Protein 8JTO (pdb70)

InterPro domains:
  IPR001702 Porin, Gram-negative type [PR00182] (99-109)
  IPR001702 Porin, Gram-negative type [PR00182] (161-172)
  IPR001702 Porin, Gram-negative type [PR00182] (188-200)
  IPR001702 Porin, Gram-negative type [PR00182] (317-334)
  IPR002299 Porin, Neisseria sp. type [PR00184] (57-82)
  IPR002299 Porin, Neisseria sp. type [PR00184] (189-206)
  IPR002299 Porin, Neisseria sp. type [PR00184] (314-338)
  IPR023614 Porin domain superfamily [G3DSA:2.40.160.10] (10-374)
  IPR033900 Porin domain, Gram-negative type [PF13609] (8-342)
  IPR033900 Porin domain, Gram-negative type [cd00342] (22-3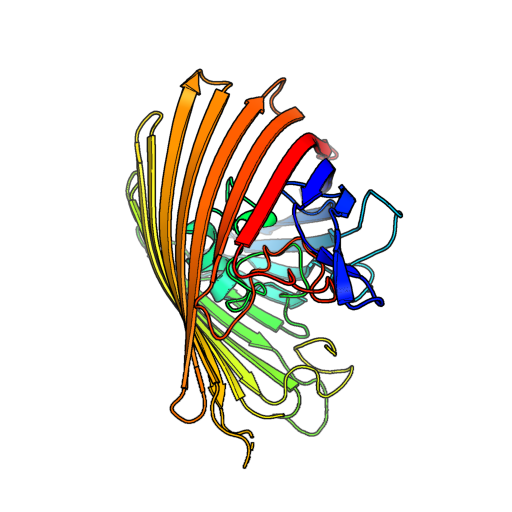74)
  IPR050298 Gram-negative bacterial outer membrane porin [PTHR34501] (1-374)

Organism: Burkholderia pseudomallei (NCBI:txid28450)

Solvent-accessible surface area: 16128 Å² total; per-residue (Å²): 105,52,64,9,65,13,1,16,61,0,36,5,101,4,73,0,33,28,10,30,30,151,89,50,55,31,107,52,48,169,39,95,16,20,0,1,39,4,1,36,71,1,70,101,10,36,88,93,76,42,78,40,62,96,29,41,59,20,53,10,0,0,38,52,60,46,71,58,165,87,39,10,65,39,41,93,63,4,11,37,25,33,90,10,89,24,41,101,185,9,25,68,6,96,22,31,3,16,7,2,0,34,57,13,0,1,61,3,2,0,4,32,58,26,0,2,0,8,8,0,2,10,90,11,34,0,59,1,6,20,15,14,53,13,5,6,25,39,0,51,24,81,36,5,25,93,117,98,12,72,50,79,8,18,12,54,0,81,2,95,50,123,119,121,52,32,0,42,8,75,7,56,10,37,6,92,76,120,147,35,66,32,60,1,46,9,78,6,17,12,27,49,18,16,55,33,125,61,2,0,33,33,66,219,133,10,61,26,46,7,41,4,42,14,36,14,110,39,167,64,68,91,72,19,11,122,6,86,0,18,16,54,69,12,105,63,115,59,63,54,78,90,10,10,0,106,7,42,17,65,47,91,55,83,64,151,33,54,6,69,2,65,6,91,7,61,2,26,19,57,32,124,89,127,55,31,62,41,55,9,69,4,71,4,34,20,103,43,105,59,197,121,26,17,53,5,45,11,43,2,74,0,112,5,14,189,89,20,54,0,17,2,11,28,25,76,112,96,18,65,94,2,59,42,42,48,0,44,1,36,3,97,8,91,29,55,114,57,65,123,116,114,226

Secondary structure (DSSP, 8-state):
--EEEEEEEEEEEEEEEEEE-TTS-EEEEEEEE-SSSPPEEEEEEEEE-STT-EEEEEEEEEB-TTT--B-TTS-TT-SEEEEEEEETTEEEEEEEE--HIIIIIGGGSSTTTTS-GGGSPGGGTT---SSSS--EEEEEEEEPPPBTTEEEEEEEE---SSSTTTTEEEEEEEEEEETTEEEEEEEEEEESTTSSSSSSS-----EEEEEEEEEEEEETTEEEEEEEEEEEEE---PPPEEEEEEEEEEEEESSSSEEEEEEEEEEEEEETTEEEEEEEEEEEEEEESSSSEEEEEEEEEEEE-TTS------S-TTSPPPSSSEEEEEEEEEEEEEEE---

Foldseek 3Di:
DWKKKKWKDKKWWKWKAFFADPVGGTHIDIDIWHFAAFTKIKMKDWADPDQQKIKIWIQMFGATPRPGFGDLQGDGSNADTWIWMQGQFWIKIWFWAAWQCQVFALVQACCSPVRNFLRQDVLVQQVSHRLHNRIWGGKIKIWGHQPQQKIKIKIWWAAQDPPGQQAIKMKIKMWGDDQFKIKIKMKMKHANHCVDPRTTHNHPAGMKMKIWIKMKGDDDQKIKIKIKMKIWHDPGVAWIKMKIKIKIKMWGAPDPFKIKMKMWMKMWMDTPHDIKIKIKIKMKIWGDPDPFKIKMKMKMKMFMPQVDFDDRGDSDSVGGTGSGRIMMMIIIMMMGMDMDTPD

B-factor: mean 33.32, std 11.04, range [15.84, 124.63]

Structure (mmCIF, N/CA/C/O backbone):
data_8JTO
#
_entry.id   8JTO
#
_cell.length_a   151.045
_cell.length_b   151.045
_cell.length_c   49.099
_cell.angle_alpha   90.00
_cell.angle_beta   90.00
_cell.angle_gamma   120.00
#
_symmetry.space_group_name_H-M   'P 6'
#
loop_
_entity.id
_entity.type
_entity.pdbx_description
1 polymer 'Outer membrane porin (Fragment)'
2 non-polymer (HYDROXYETHYLOXY)TRI(ETHYLOXY)OCTANE
3 non-polymer 'SODIUM ION'
4 water water
#
loop_
_atom_site.group_PDB
_atom_site.id
_atom_site.type_symbol
_atom_site.label_atom_id
_atom_site.label_alt_id
_atom_site.label_comp_id
_atom_site.label_asym_id
_atom_site.label_entity_id
_atom_site.label_seq_id
_atom_site.pdbx_PDB_ins_code
_atom_site.Cartn_x
_atom_site.Cartn_y
_atom_site.Cartn_z
_atom_site.occupancy
_atom_site.B_iso_or_equiv
_atom_site.auth_seq_id
_atom_site.auth_comp_id
_atom_site.auth_asym_id
_atom_site.auth_atom_id
_atom_site.pdbx_PDB_model_num
ATOM 1 N N . SER A 1 2 ? 76.225 -57.583 -8.409 1.00 55.93 2 SER A N 1
ATOM 2 C CA . SER A 1 2 ? 75.559 -57.237 -9.655 1.00 64.62 2 SER A CA 1
ATOM 3 C C . SER A 1 2 ? 74.619 -56.042 -9.487 1.00 68.17 2 SER A C 1
ATOM 4 O O . SER A 1 2 ? 74.054 -55.558 -10.472 1.00 67.32 2 SER A O 1
ATOM 7 N N . SER A 1 3 ? 74.468 -55.565 -8.245 1.00 62.20 3 SER A N 1
ATOM 8 C CA . SER A 1 3 ? 73.561 -54.463 -7.931 1.00 62.06 3 SER A CA 1
ATOM 9 C C . SER A 1 3 ? 73.615 -54.082 -6.457 1.00 51.88 3 SER A C 1
ATOM 10 O O . SER A 1 3 ? 73.471 -54.951 -5.591 1.00 47.15 3 SER A O 1
ATOM 13 N N . VAL A 1 4 ? 73.807 -52.792 -6.166 1.00 53.29 4 VAL A N 1
ATOM 14 C CA . VAL A 1 4 ? 73.735 -52.250 -4.811 1.00 48.50 4 VAL A CA 1
ATOM 15 C C . VAL A 1 4 ? 72.793 -51.053 -4.815 1.00 47.86 4 VAL A C 1
ATOM 16 O O . VAL A 1 4 ? 73.008 -50.095 -5.565 1.00 47.74 4 VAL A O 1
ATOM 20 N N . THR A 1 5 ? 71.761 -51.102 -3.971 1.00 34.54 5 THR A N 1
ATOM 21 C CA . THR A 1 5 ? 70.709 -50.092 -3.949 1.00 36.96 5 THR A CA 1
ATOM 22 C C . THR A 1 5 ? 70.741 -49.314 -2.641 1.00 33.42 5 THR A C 1
ATOM 23 O O . THR A 1 5 ? 70.774 -49.907 -1.556 1.00 33.31 5 THR A O 1
ATOM 27 N N . LEU A 1 6 ? 70.730 -47.993 -2.750 1.00 31.42 6 LEU A N 1
ATOM 28 C CA . LEU A 1 6 ? 70.514 -47.113 -1.615 1.00 30.65 6 LEU A CA 1
ATOM 29 C C . LEU A 1 6 ? 69.047 -46.709 -1.610 1.00 28.95 6 LEU A C 1
ATOM 30 O O . LEU A 1 6 ? 68.474 -46.415 -2.661 1.00 33.43 6 LEU A O 1
ATOM 35 N N . TYR A 1 7 ? 68.436 -46.713 -0.429 1.00 25.17 7 TYR A N 1
ATOM 36 C CA . TYR A 1 7 ? 67.002 -46.484 -0.333 1.00 30.73 7 TYR A CA 1
ATOM 37 C C . TYR A 1 7 ? 66.681 -45.921 1.041 1.00 27.12 7 TYR A C 1
ATOM 38 O O . TYR A 1 7 ? 67.518 -45.909 1.944 1.00 26.89 7 TYR A O 1
ATOM 47 N N . GLY A 1 8 ? 65.445 -45.467 1.192 1.00 25.73 8 GLY A N 1
ATOM 48 C CA . GLY A 1 8 ? 65.013 -44.920 2.456 1.00 28.26 8 GLY A CA 1
ATOM 49 C C . GLY A 1 8 ? 63.556 -44.529 2.400 1.00 29.13 8 GLY A C 1
ATOM 50 O O . GLY A 1 8 ? 62.938 -44.477 1.331 1.00 26.20 8 GLY A O 1
ATOM 51 N N . VAL A 1 9 ? 63.011 -44.267 3.585 1.00 28.72 9 VAL A N 1
ATOM 52 C CA . VAL A 1 9 ? 61.640 -43.799 3.750 1.00 28.52 9 VAL A CA 1
ATOM 53 C C . VAL A 1 9 ? 61.663 -42.693 4.789 1.00 25.84 9 VAL A C 1
ATOM 54 O O . VAL A 1 9 ? 62.201 -42.880 5.883 1.00 29.50 9 VAL A O 1
ATOM 58 N N . LEU A 1 10 ? 61.102 -41.540 4.444 1.00 26.22 10 LEU A N 1
ATOM 59 C CA . LEU A 1 10 ? 60.929 -40.433 5.372 1.00 27.71 10 LEU A CA 1
ATOM 60 C C . LEU A 1 10 ? 59.442 -40.252 5.626 1.00 28.47 10 LEU A C 1
ATOM 61 O O . LEU A 1 10 ? 58.659 -40.101 4.683 1.00 26.39 10 LEU A O 1
ATOM 66 N N . ASP A 1 11 ? 59.058 -40.294 6.894 1.00 21.83 11 ASP A N 1
ATOM 67 C CA . ASP A 1 11 ? 57.661 -40.198 7.282 1.00 27.77 11 ASP A CA 1
ATOM 68 C C . ASP A 1 11 ? 57.609 -39.218 8.439 1.00 27.44 11 ASP A C 1
ATOM 69 O O . ASP A 1 11 ? 58.225 -39.455 9.483 1.00 22.36 11 ASP A O 1
ATOM 74 N N . ALA A 1 12 ? 56.904 -38.114 8.247 1.00 24.88 12 ALA A N 1
ATOM 75 C CA . ALA A 1 12 ? 56.756 -37.121 9.295 1.00 25.58 12 ALA A CA 1
ATOM 76 C C . ALA A 1 12 ? 55.312 -36.660 9.308 1.00 27.77 12 ALA A C 1
ATOM 77 O O . ALA A 1 12 ? 54.708 -36.440 8.255 1.00 27.17 12 ALA A O 1
ATOM 79 N N . GLY A 1 13 ? 54.762 -36.523 10.504 1.00 26.78 13 GLY A N 1
ATOM 80 C CA . GLY A 1 13 ? 53.403 -36.050 10.628 1.00 32.95 13 GLY A CA 1
ATOM 81 C C . GLY A 1 13 ? 53.199 -35.383 11.966 1.00 27.47 13 GLY A C 1
ATOM 82 O O . GLY A 1 13 ? 54.016 -35.494 12.882 1.00 26.52 13 GLY A O 1
ATOM 83 N N . ILE A 1 14 ? 52.086 -34.676 12.052 1.00 27.84 14 ILE A N 1
ATOM 84 C CA . ILE A 1 14 ? 51.624 -34.055 13.284 1.00 31.64 14 ILE A CA 1
ATOM 85 C C . ILE A 1 14 ? 50.571 -34.959 13.897 1.00 28.68 14 ILE A C 1
ATOM 86 O O . ILE A 1 14 ? 49.595 -35.330 13.230 1.00 30.37 14 ILE A O 1
ATOM 91 N N . THR A 1 15 ? 50.770 -35.322 15.160 1.00 26.66 15 THR A N 1
ATOM 92 C CA . THR A 1 15 ? 49.856 -36.196 15.874 1.00 24.60 15 THR A CA 1
ATOM 93 C C . THR A 1 15 ? 49.296 -35.490 17.096 1.00 30.50 15 THR A C 1
ATOM 94 O O . THR A 1 15 ? 50.033 -34.841 17.849 1.00 25.70 15 THR A O 1
ATOM 98 N N . TYR A 1 16 ? 47.986 -35.614 17.265 1.00 30.60 16 TYR A N 1
ATOM 99 C CA . TYR A 1 16 ? 47.272 -35.251 18.477 1.00 27.68 16 TYR A CA 1
ATOM 100 C C . TYR A 1 16 ? 46.872 -36.532 19.195 1.00 24.49 16 TYR A C 1
ATOM 101 O O . TYR A 1 16 ? 46.252 -37.416 18.592 1.00 28.92 16 TYR A O 1
ATOM 110 N N . GLN A 1 17 ? 47.248 -36.649 20.465 1.00 21.52 17 GLN A N 1
ATOM 111 C CA . GLN A 1 17 ? 46.744 -37.700 21.336 1.00 27.72 17 GLN A CA 1
ATOM 112 C C . GLN A 1 17 ? 45.925 -37.041 22.435 1.00 29.26 17 GLN A C 1
ATOM 113 O O . GLN A 1 17 ? 46.399 -36.109 23.088 1.00 29.68 17 GLN A O 1
ATOM 119 N N . SER A 1 18 ? 44.701 -37.536 22.640 1.00 30.12 18 SER A N 1
ATOM 120 C CA . SER A 1 18 ? 43.688 -36.768 23.360 1.00 30.15 18 SER A CA 1
ATOM 121 C C . SER A 1 18 ? 43.996 -36.664 24.847 1.00 32.35 18 SER A C 1
ATOM 122 O O . SER A 1 18 ? 43.730 -35.627 25.470 1.00 32.85 18 SER A O 1
ATOM 125 N N . ASN A 1 19 ? 44.530 -37.724 25.439 1.00 27.83 19 ASN A N 1
ATOM 126 C CA . ASN A 1 19 ? 44.739 -37.743 26.883 1.00 32.76 19 ASN A CA 1
ATOM 127 C C . ASN A 1 19 ? 46.006 -38.537 27.145 1.00 32.75 19 ASN A C 1
ATOM 128 O O . ASN A 1 19 ? 46.043 -39.749 26.909 1.00 31.75 19 ASN A O 1
ATOM 133 N N . VAL A 1 20 ? 47.036 -37.849 27.628 1.00 27.00 20 VAL A N 1
ATOM 134 C CA . VAL A 1 20 ? 48.262 -38.476 28.094 1.00 25.47 20 VAL A CA 1
ATOM 135 C C . VAL A 1 20 ? 48.559 -37.904 29.471 1.00 30.96 20 VAL A C 1
ATOM 136 O O . VAL A 1 20 ? 48.531 -36.682 29.654 1.00 29.94 20 VAL A O 1
ATOM 140 N N . ALA A 1 21 ? 48.812 -38.784 30.437 1.00 30.15 21 ALA A N 1
ATOM 141 C CA . ALA A 1 21 ? 49.060 -38.345 31.804 1.00 35.71 21 ALA A CA 1
ATOM 142 C C . ALA A 1 21 ? 50.250 -37.395 31.865 1.00 38.90 21 ALA A C 1
ATOM 143 O O . ALA A 1 21 ? 51.267 -37.596 31.194 1.00 35.83 21 ALA A O 1
ATOM 145 N N . THR A 1 22 ? 50.109 -36.347 32.658 1.00 38.17 22 THR A N 1
ATOM 146 C CA . THR A 1 22 ? 51.209 -35.481 33.042 1.00 39.68 22 THR A CA 1
ATOM 147 C C . THR A 1 22 ? 51.701 -35.863 34.424 1.00 39.20 22 THR A C 1
ATOM 148 O O . THR A 1 22 ? 51.035 -36.608 35.147 1.00 37.74 22 THR A O 1
ATOM 152 N N . PRO A 1 23 ? 52.885 -35.382 34.826 1.00 39.94 23 PRO A N 1
ATOM 153 C CA . PRO A 1 23 ? 53.359 -35.669 36.193 1.00 40.43 23 PRO A CA 1
ATOM 154 C C . PRO A 1 23 ? 52.396 -35.221 37.289 1.00 39.95 23 PRO A C 1
ATOM 155 O O . PRO A 1 23 ? 52.341 -35.856 38.349 1.00 51.26 23 PRO A O 1
ATOM 159 N N . SER A 1 24 ? 51.626 -34.154 37.069 1.00 38.01 24 SER A N 1
ATOM 160 C CA . SER A 1 24 ? 50.623 -33.751 38.048 1.00 37.84 24 SER A CA 1
ATOM 161 C C . SER A 1 24 ? 49.459 -34.725 38.143 1.00 43.80 24 SER A C 1
ATOM 162 O O . SER A 1 24 ? 48.569 -34.501 38.967 1.00 47.41 24 SER A O 1
ATOM 165 N N . GLY A 1 25 ? 49.426 -35.778 37.319 1.00 43.44 25 GLY A N 1
ATOM 166 C CA . GLY A 1 25 ? 48.381 -36.776 37.372 1.00 39.58 25 GLY A CA 1
ATOM 167 C C . GLY A 1 25 ? 47.157 -36.471 36.535 1.00 40.81 25 GLY A C 1
ATOM 168 O O . GLY A 1 25 ? 46.345 -37.37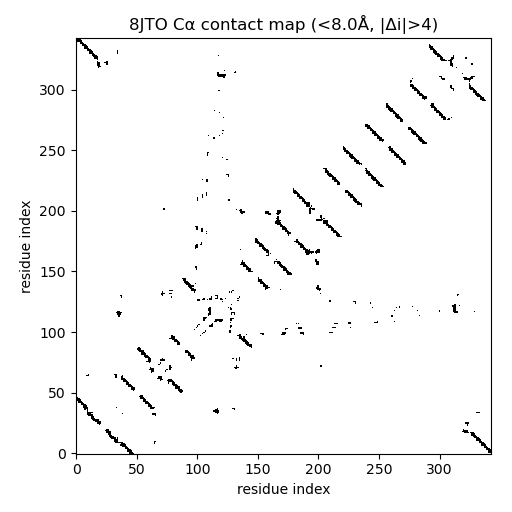0 36.299 1.00 48.56 25 GLY A O 1
ATOM 169 N N . SER A 1 26 ? 46.989 -35.233 36.090 1.00 38.13 26 SER A N 1
ATOM 170 C CA . SER A 1 26 ? 45.876 -34.923 35.214 1.00 38.93 26 SER A CA 1
ATOM 171 C C . SER A 1 26 ? 46.241 -35.246 33.767 1.00 40.71 26 SER A C 1
ATOM 172 O O . SER A 1 26 ? 47.416 -35.309 33.390 1.00 41.08 26 SER A O 1
ATOM 175 N N . GLY A 1 27 ? 45.211 -35.484 32.959 1.00 33.10 27 GLY A N 1
ATOM 176 C CA . GLY A 1 27 ? 45.391 -35.868 31.573 1.00 31.99 27 GLY A CA 1
ATOM 177 C C . GLY A 1 27 ? 45.312 -34.650 30.675 1.00 38.32 27 GLY A C 1
ATOM 178 O O . GLY A 1 27 ? 44.403 -33.828 30.801 1.00 41.11 27 GLY A O 1
ATOM 179 N N . LYS A 1 28 ? 46.292 -34.530 29.786 1.00 28.73 28 LYS A N 1
ATOM 180 C CA . LYS A 1 28 ? 46.304 -33.465 28.797 1.00 32.21 28 LYS A CA 1
ATOM 181 C C . LYS A 1 28 ? 46.610 -34.054 27.430 1.00 32.51 28 LYS A C 1
ATOM 182 O O . LYS A 1 28 ? 47.052 -35.198 27.307 1.00 30.29 28 LYS A O 1
ATOM 188 N N . SER A 1 29 ? 46.352 -33.267 26.394 1.00 29.57 29 SER A N 1
ATOM 189 C CA . SER A 1 29 ? 46.636 -33.745 25.055 1.00 37.77 29 SER A CA 1
ATOM 190 C C . SER A 1 29 ? 48.142 -33.716 24.799 1.00 34.08 29 SER A C 1
ATOM 191 O O . SER A 1 29 ? 48.876 -32.886 25.341 1.00 34.53 29 SER A O 1
ATOM 194 N N . LEU A 1 30 ? 48.607 -34.665 24.003 1.00 25.86 30 LEU A N 1
ATOM 195 C CA . LEU A 1 30 ? 49.989 -34.706 23.549 1.00 27.78 30 LEU A CA 1
ATOM 196 C C . LEU A 1 30 ? 50.006 -34.340 22.074 1.00 27.61 30 LEU A C 1
ATOM 197 O O . LEU A 1 30 ? 49.401 -35.041 21.257 1.00 27.55 30 LEU A O 1
ATOM 202 N N . TRP A 1 31 ? 50.698 -33.258 21.735 1.00 28.28 31 TRP A N 1
ATOM 203 C CA . TRP A 1 31 ? 50.983 -32.909 20.348 1.00 27.03 31 TRP A CA 1
ATOM 204 C C . TRP A 1 31 ? 52.433 -33.257 20.034 1.00 31.24 31 TRP A C 1
ATOM 205 O O . TRP A 1 31 ? 53.330 -33.028 20.853 1.00 31.84 31 TRP A O 1
ATOM 216 N N . SER A 1 32 ? 52.665 -33.836 18.859 1.00 23.18 32 SER A N 1
ATOM 217 C CA . SER A 1 32 ? 54.004 -34.296 18.538 1.00 29.08 32 SER A CA 1
ATOM 218 C C . SER A 1 32 ? 54.219 -34.258 17.035 1.00 31.95 32 SER A C 1
ATOM 219 O O . SER A 1 32 ? 53.273 -34.302 16.242 1.00 29.13 32 SER A O 1
ATOM 222 N N . VAL A 1 33 ? 55.490 -34.150 16.661 1.00 28.43 33 VAL A N 1
ATOM 223 C CA . VAL A 1 33 ? 55.942 -34.356 15.292 1.00 30.19 33 VAL A CA 1
ATOM 224 C C . VAL A 1 33 ? 56.786 -35.621 15.297 1.00 36.21 33 VAL A C 1
ATOM 225 O O . VAL A 1 33 ? 57.676 -35.774 16.144 1.00 35.52 33 VAL A O 1
ATOM 229 N N . GLY A 1 34 ? 56.498 -36.529 14.373 1.00 32.40 34 GLY A N 1
ATOM 230 C CA . GLY A 1 34 ? 57.164 -37.818 14.370 1.00 25.77 34 GLY A CA 1
ATOM 231 C C . GLY A 1 34 ? 56.613 -38.677 13.257 1.00 30.35 34 GLY A C 1
ATOM 232 O O . GLY A 1 34 ? 55.761 -38.249 12.474 1.00 29.58 34 GLY A O 1
ATOM 233 N N . ALA A 1 35 ? 57.121 -39.906 13.195 1.00 28.76 35 ALA A N 1
ATOM 234 C CA . ALA A 1 35 ? 56.641 -40.861 12.203 1.00 31.66 35 ALA A CA 1
ATOM 235 C C . ALA A 1 35 ? 55.159 -41.140 12.417 1.00 33.69 35 ALA A C 1
ATOM 236 O O . ALA A 1 35 ? 54.726 -41.450 13.531 1.00 35.74 35 ALA A O 1
ATOM 238 N N . GLY A 1 36 ? 54.378 -41.007 11.352 1.00 32.32 36 GLY A N 1
ATOM 239 C CA . GLY A 1 36 ? 52.982 -41.390 11.417 1.00 31.22 36 GLY A CA 1
ATOM 240 C C . GLY A 1 36 ? 52.769 -42.862 11.111 1.00 30.81 36 GLY A C 1
ATOM 241 O O . GLY A 1 36 ? 52.379 -43.631 11.990 1.00 37.84 36 GLY A O 1
ATOM 242 N N . VAL A 1 37 ? 53.041 -43.274 9.874 1.00 28.93 37 VAL A N 1
ATOM 243 C CA . VAL A 1 37 ? 52.755 -44.638 9.447 1.00 27.87 37 VAL A CA 1
ATOM 244 C C . VAL A 1 37 ? 54.002 -45.503 9.591 1.00 31.20 37 VAL A C 1
ATOM 245 O O . VAL A 1 37 ? 54.043 -46.405 10.433 1.00 35.38 37 VAL A O 1
ATOM 249 N N . ASP A 1 38 ? 55.024 -45.237 8.786 1.00 28.22 38 ASP A N 1
ATOM 250 C CA . ASP A 1 38 ? 56.247 -46.026 8.807 1.00 31.03 38 ASP A CA 1
ATOM 251 C C . ASP A 1 38 ? 57.318 -45.312 9.619 1.00 29.85 38 ASP A C 1
ATOM 252 O O . ASP A 1 38 ? 57.366 -44.081 9.670 1.00 27.96 38 ASP A O 1
ATOM 257 N N . GLN A 1 39 ? 58.193 -46.097 10.238 1.00 24.11 39 GLN A N 1
ATOM 258 C CA . GLN A 1 39 ? 59.396 -45.540 10.840 1.00 23.30 39 GLN A CA 1
ATOM 259 C C . GLN A 1 39 ? 60.337 -45.071 9.738 1.00 27.55 39 GLN A C 1
ATOM 260 O O . GLN A 1 39 ? 60.562 -45.788 8.756 1.00 23.76 39 GLN A O 1
ATOM 266 N N . SER A 1 40 ? 60.868 -43.858 9.872 1.00 16.56 40 SER A N 1
ATOM 267 C CA . SER A 1 40 ? 61.848 -43.413 8.893 1.00 22.04 40 SER A CA 1
ATOM 268 C C . SER A 1 40 ? 63.080 -44.308 8.959 1.00 20.87 40 SER A C 1
ATOM 269 O O . SER A 1 40 ? 63.452 -44.814 10.023 1.00 22.46 40 SER A O 1
ATOM 272 N N . ARG A 1 41 ? 63.695 -44.528 7.799 1.00 20.92 41 ARG A N 1
ATOM 273 C CA . ARG A 1 41 ? 64.855 -45.400 7.709 1.00 24.49 41 ARG A CA 1
ATOM 274 C C . ARG A 1 41 ? 65.620 -45.086 6.436 1.00 25.87 41 ARG A C 1
ATOM 275 O O . ARG A 1 41 ? 65.076 -44.530 5.479 1.00 25.94 41 ARG A O 1
ATOM 283 N N . PHE A 1 42 ? 66.888 -45.473 6.434 1.00 20.85 42 PHE A N 1
ATOM 284 C CA . PHE A 1 42 ? 67.686 -45.511 5.223 1.00 24.88 42 PHE A CA 1
ATOM 285 C C . PHE A 1 42 ? 68.425 -46.842 5.199 1.00 25.42 42 PHE A C 1
ATOM 286 O O . PHE A 1 42 ? 68.637 -47.476 6.238 1.00 25.99 42 PHE A O 1
ATOM 294 N N . GLY A 1 43 ? 68.802 -47.277 4.002 1.00 25.14 43 GLY A N 1
ATOM 295 C CA . GLY A 1 43 ? 69.450 -48.572 3.919 1.00 21.39 43 GLY A CA 1
ATOM 296 C C . GLY A 1 43 ? 70.251 -48.785 2.654 1.00 26.10 43 GLY A C 1
ATOM 297 O O . GLY A 1 43 ? 70.151 -48.041 1.674 1.00 29.33 43 GLY A O 1
ATOM 298 N N . LEU A 1 44 ? 71.049 -49.845 2.704 1.00 27.41 44 LEU A N 1
ATOM 299 C CA . LEU A 1 44 ? 71.818 -50.350 1.577 1.00 25.90 44 LEU A CA 1
ATOM 300 C C . LEU A 1 44 ? 71.488 -51.823 1.419 1.00 27.45 44 LEU A C 1
ATOM 301 O O . LEU A 1 44 ? 71.530 -52.572 2.400 1.00 27.71 44 LEU A O 1
ATOM 306 N N . ARG A 1 45 ? 71.164 -52.241 0.197 1.00 28.99 45 ARG A N 1
ATOM 307 C CA . ARG A 1 45 ? 70.889 -53.643 -0.081 1.00 30.16 45 ARG A CA 1
ATOM 308 C C . ARG A 1 45 ? 71.537 -54.019 -1.402 1.00 31.71 45 ARG A C 1
ATOM 309 O O . ARG A 1 45 ? 71.722 -53.177 -2.284 1.00 30.96 45 ARG A O 1
ATOM 317 N N . GLY A 1 46 ? 71.878 -55.293 -1.534 1.00 28.21 46 GLY A N 1
ATOM 318 C CA . GLY A 1 46 ? 72.495 -55.750 -2.763 1.00 30.57 46 GLY A CA 1
ATOM 319 C C . GLY A 1 46 ? 72.325 -57.235 -2.956 1.00 27.75 46 GLY A C 1
ATOM 320 O O . GLY A 1 46 ? 72.032 -57.981 -2.015 1.00 30.10 46 GLY A O 1
ATOM 321 N N . SER A 1 47 ? 72.504 -57.657 -4.203 1.00 36.00 47 SER A N 1
ATOM 322 C CA . SER A 1 47 ? 72.556 -59.072 -4.534 1.00 33.03 47 SER A CA 1
ATOM 323 C C . SER A 1 47 ? 73.523 -59.263 -5.692 1.00 36.64 47 SER A C 1
ATOM 324 O O . SER A 1 47 ? 73.469 -58.513 -6.671 1.00 44.03 47 SER A O 1
ATOM 327 N N . GLU A 1 48 ? 74.409 -60.251 -5.561 1.00 32.30 48 GLU A N 1
ATOM 328 C CA . GLU A 1 48 ? 75.371 -60.634 -6.590 1.00 39.26 48 GLU A CA 1
ATOM 329 C C . GLU A 1 48 ? 75.009 -61.987 -7.181 1.00 30.56 48 GLU A C 1
ATOM 330 O O . GLU A 1 48 ? 74.851 -62.964 -6.446 1.00 27.34 48 GLU A O 1
ATOM 336 N N . ASP A 1 49 ? 74.936 -62.053 -8.504 1.00 38.79 49 ASP A N 1
ATOM 337 C CA . ASP A 1 49 ? 74.744 -63.327 -9.185 1.00 30.43 49 ASP A CA 1
ATOM 338 C C . ASP A 1 49 ? 76.011 -64.174 -9.093 1.00 32.94 49 ASP A C 1
ATOM 339 O O . ASP A 1 49 ? 77.073 -63.768 -9.571 1.00 32.68 49 ASP A O 1
ATOM 344 N N . LEU A 1 50 ? 75.896 -65.356 -8.490 1.00 33.02 50 LEU A N 1
ATOM 345 C CA . LEU A 1 50 ? 77.013 -66.279 -8.353 1.00 34.18 50 LEU A CA 1
ATOM 346 C C . LEU A 1 50 ? 76.871 -67.507 -9.244 1.00 44.65 50 LEU A C 1
ATOM 347 O O . LEU A 1 50 ? 77.586 -68.493 -9.038 1.00 47.38 50 LEU A O 1
ATOM 352 N N . GLY A 1 51 ? 75.959 -67.485 -10.214 1.00 45.97 51 GLY A N 1
ATOM 353 C CA . GLY A 1 51 ? 75.801 -68.611 -11.116 1.00 43.60 51 GLY A CA 1
ATOM 354 C C . GLY A 1 51 ? 75.033 -69.778 -10.530 1.00 51.54 51 GLY A C 1
ATOM 355 O O . GLY A 1 51 ? 75.142 -70.070 -9.336 1.00 45.37 51 GLY A O 1
ATOM 356 N N . GLY A 1 52 ? 74.246 -70.450 -11.364 1.00 54.66 52 GLY A N 1
ATOM 357 C CA . GLY A 1 52 ? 73.531 -71.640 -10.936 1.00 46.81 52 GLY A CA 1
ATOM 358 C C . GLY A 1 52 ? 72.372 -71.385 -9.996 1.00 43.79 52 GLY A C 1
ATOM 359 O O . GLY A 1 52 ? 72.100 -72.212 -9.117 1.00 55.40 52 GLY A O 1
ATOM 360 N N . GLY A 1 53 ? 71.672 -70.268 -10.163 1.00 47.75 53 GLY A N 1
ATOM 361 C CA . GLY A 1 53 ? 70.641 -69.882 -9.223 1.00 51.10 53 GLY A CA 1
ATOM 362 C C . GLY A 1 53 ? 71.137 -69.385 -7.879 1.00 51.15 53 GLY A C 1
ATOM 363 O O . GLY A 1 53 ? 70.308 -69.029 -7.031 1.00 50.81 53 GLY A O 1
ATOM 364 N N . LEU A 1 54 ? 72.453 -69.335 -7.659 1.00 41.95 54 LEU A N 1
ATOM 365 C CA . LEU A 1 54 ? 73.024 -68.922 -6.382 1.00 38.70 54 LEU A CA 1
ATOM 366 C C . LEU A 1 54 ? 73.296 -67.422 -6.392 1.00 34.16 54 LEU A C 1
ATOM 367 O O . LEU A 1 54 ? 73.852 -66.891 -7.360 1.00 34.00 54 LEU A O 1
ATOM 372 N N . LYS A 1 55 ? 72.919 -66.747 -5.306 1.00 34.59 55 LYS A N 1
ATOM 373 C CA . LYS A 1 55 ? 73.122 -65.310 -5.169 1.00 31.56 55 LYS A CA 1
ATOM 374 C C . LYS A 1 55 ? 73.632 -64.992 -3.772 1.00 29.88 55 LYS A C 1
ATOM 375 O O . LYS A 1 55 ? 73.227 -65.621 -2.793 1.00 26.27 55 LYS A O 1
ATOM 381 N N . ALA A 1 56 ? 74.507 -63.992 -3.689 1.00 24.70 56 ALA A N 1
ATOM 382 C CA . ALA A 1 56 ? 74.892 -63.381 -2.422 1.00 32.96 56 ALA A CA 1
ATOM 383 C C . ALA A 1 56 ? 74.013 -62.160 -2.202 1.00 28.95 56 ALA A C 1
ATOM 384 O O . ALA A 1 56 ? 73.847 -61.349 -3.116 1.00 29.22 56 ALA A O 1
ATOM 386 N N . ILE A 1 57 ? 73.439 -62.034 -1.005 1.00 21.69 57 ILE A N 1
ATOM 387 C CA . ILE A 1 57 ? 72.552 -60.920 -0.697 1.00 21.51 57 ILE A CA 1
ATOM 388 C C . ILE A 1 57 ? 72.941 -60.305 0.642 1.00 27.12 57 ILE A C 1
ATOM 389 O O . ILE A 1 57 ? 73.537 -60.954 1.509 1.00 25.36 57 ILE A O 1
ATOM 394 N N . PHE A 1 58 ? 72.590 -59.026 0.797 1.00 23.89 58 PHE A N 1
ATOM 395 C CA . PHE A 1 58 ? 72.792 -58.316 2.051 1.00 25.68 58 PHE A CA 1
ATOM 396 C C . PHE A 1 58 ? 71.791 -57.177 2.151 1.00 20.46 58 PHE A C 1
ATOM 397 O O . PHE A 1 58 ? 71.314 -56.654 1.142 1.00 24.28 58 PHE A O 1
ATOM 405 N N . THR A 1 59 ? 71.481 -56.810 3.389 1.00 23.06 59 THR A N 1
ATOM 406 C CA . THR A 1 59 ? 70.665 -55.647 3.705 1.00 22.05 59 THR A CA 1
ATOM 407 C C . THR A 1 59 ? 71.254 -54.999 4.946 1.00 25.57 59 THR A C 1
ATOM 408 O O . THR A 1 59 ? 71.537 -55.685 5.935 1.00 22.36 59 THR A O 1
ATOM 412 N N . LEU A 1 60 ? 71.470 -53.689 4.872 1.00 19.71 60 LEU A N 1
ATOM 413 C CA . LEU A 1 60 ? 71.889 -52.880 6.008 1.00 25.50 60 LEU A CA 1
ATOM 414 C C . LEU A 1 60 ? 70.869 -51.755 6.109 1.00 23.81 60 LEU A C 1
ATOM 415 O O . LEU A 1 60 ? 70.795 -50.909 5.216 1.00 23.81 60 LEU A O 1
ATOM 420 N N . GLU A 1 61 ? 70.070 -51.761 7.172 1.00 21.30 61 GLU A N 1
ATOM 421 C CA . GLU A 1 61 ? 68.922 -50.870 7.293 1.00 24.91 61 GLU A CA 1
ATOM 422 C C . GLU A 1 61 ? 68.881 -50.232 8.674 1.00 22.72 61 GLU A C 1
ATOM 423 O O . GLU A 1 61 ? 68.879 -50.932 9.693 1.00 18.30 61 GLU A O 1
ATOM 429 N N . SER A 1 62 ? 68.795 -48.908 8.691 1.00 19.71 62 SER A N 1
ATOM 430 C CA . SER A 1 62 ? 68.912 -48.109 9.902 1.00 23.37 62 SER A CA 1
ATOM 431 C C . SER A 1 62 ? 67.649 -47.280 10.074 1.00 21.44 62 SER A C 1
ATOM 432 O O . SER A 1 62 ? 67.306 -46.485 9.194 1.00 24.59 62 SER A O 1
ATOM 435 N N . GLY A 1 63 ? 66.976 -47.447 11.206 1.00 18.26 63 GLY A N 1
ATOM 436 C CA . GLY A 1 63 ? 65.807 -46.649 11.513 1.00 21.57 63 GLY A CA 1
ATOM 437 C C . GLY A 1 63 ? 66.165 -45.451 12.378 1.00 21.73 63 GLY A C 1
ATOM 438 O O . GLY A 1 63 ? 67.094 -45.493 13.176 1.00 20.35 63 GLY A O 1
ATOM 439 N N . PHE A 1 64 ? 65.415 -44.367 12.201 1.00 18.23 64 PHE A N 1
ATOM 440 C CA . PHE A 1 64 ? 65.701 -43.142 12.936 1.00 22.21 64 PHE A CA 1
ATOM 441 C C . PHE A 1 64 ? 64.427 -42.325 13.068 1.00 22.95 64 PHE A C 1
ATOM 442 O O . PHE A 1 64 ? 63.464 -42.507 12.317 1.00 21.30 64 PHE A O 1
ATOM 450 N N . ASN A 1 65 ? 64.457 -41.408 14.034 1.00 25.83 65 ASN A N 1
ATOM 451 C CA . ASN A 1 65 ? 63.376 -40.469 14.308 1.00 22.81 65 ASN A CA 1
ATOM 452 C C . ASN A 1 65 ? 63.616 -39.186 13.519 1.00 27.75 65 ASN A C 1
ATOM 453 O O . ASN A 1 65 ? 64.586 -38.463 13.772 1.00 22.71 65 ASN A O 1
ATOM 458 N N . ILE A 1 66 ? 62.725 -38.896 12.571 1.00 24.14 66 ILE A N 1
ATOM 459 C CA . ILE A 1 66 ? 62.831 -37.665 11.786 1.00 29.31 66 ILE A CA 1
ATOM 460 C C . ILE A 1 66 ? 62.682 -36.438 12.680 1.00 29.77 66 ILE A C 1
ATOM 461 O O . ILE A 1 66 ? 63.189 -35.356 12.354 1.00 25.26 66 ILE A O 1
ATOM 466 N N . GLY A 1 67 ? 61.999 -36.585 13.819 1.00 27.65 67 GLY A N 1
ATOM 467 C CA . GLY A 1 67 ? 61.778 -35.447 14.698 1.00 21.96 67 GLY A CA 1
ATOM 468 C C . GLY A 1 67 ? 63.052 -34.925 15.343 1.00 23.26 67 GLY A C 1
ATOM 469 O O . GLY A 1 67 ? 63.223 -33.719 15.500 1.00 23.46 67 GLY A O 1
ATOM 470 N N . ASN A 1 68 ? 63.960 -35.824 15.732 1.00 20.93 68 ASN A N 1
ATOM 471 C CA . ASN A 1 68 ? 65.186 -35.423 16.410 1.00 23.43 68 ASN A CA 1
ATOM 472 C C . ASN A 1 68 ? 66.462 -35.975 15.777 1.00 21.34 68 ASN A C 1
ATOM 473 O O . ASN A 1 68 ? 67.544 -35.761 16.334 1.00 20.05 68 ASN A O 1
ATOM 478 N N . GLY A 1 69 ? 66.370 -36.694 14.653 1.00 23.02 69 GLY A N 1
ATOM 479 C CA . GLY A 1 69 ? 67.539 -37.225 13.975 1.00 15.84 69 GLY A CA 1
ATOM 480 C C . GLY A 1 69 ? 68.233 -38.400 14.650 1.00 28.20 69 GLY A C 1
ATOM 481 O O . GLY A 1 69 ? 69.262 -38.861 14.136 1.00 23.03 69 GLY A O 1
ATOM 482 N N . ARG A 1 70 ? 67.712 -38.913 15.767 1.00 18.11 70 ARG A N 1
ATOM 483 C CA . ARG A 1 70 ? 68.389 -39.969 16.514 1.00 23.71 70 ARG A CA 1
ATOM 484 C C . ARG A 1 70 ? 67.993 -41.356 16.008 1.00 18.84 70 ARG A C 1
ATOM 485 O O . ARG A 1 70 ? 66.874 -41.566 15.537 1.00 20.05 70 ARG A O 1
ATOM 493 N N . PHE A 1 71 ? 68.927 -42.303 16.117 1.00 21.15 71 PHE A N 1
ATOM 494 C CA . PHE A 1 71 ? 68.590 -43.712 15.953 1.00 23.83 71 PHE A CA 1
ATOM 495 C C . PHE A 1 71 ? 67.502 -44.101 16.944 1.00 20.28 71 PHE A C 1
ATOM 496 O O . PHE A 1 71 ? 67.452 -43.597 18.065 1.00 27.12 71 PHE A O 1
ATOM 504 N N . ASN A 1 72 ? 66.636 -45.027 16.537 1.00 26.29 72 ASN A N 1
ATOM 505 C CA . ASN A 1 72 ? 65.769 -45.667 17.518 1.00 30.75 72 ASN A CA 1
ATOM 506 C C . ASN A 1 72 ? 65.999 -47.171 17.456 1.00 26.22 72 ASN A C 1
ATOM 507 O O . ASN A 1 72 ? 67.084 -47.603 17.048 1.00 27.02 72 ASN A O 1
ATOM 512 N N . ASN A 1 73 ? 65.017 -47.972 17.878 1.00 25.41 73 ASN A N 1
ATOM 513 C CA . ASN A 1 73 ? 65.134 -49.436 17.863 1.00 26.12 73 ASN A CA 1
ATOM 514 C C . ASN A 1 73 ? 66.345 -49.912 18.658 1.00 30.46 73 ASN A C 1
ATOM 515 O O . ASN A 1 73 ? 67.060 -50.825 18.241 1.00 28.02 73 ASN A O 1
ATOM 520 N N . GLY A 1 74 ? 66.589 -49.280 19.804 1.00 28.20 74 GLY A N 1
ATOM 521 C CA . GLY A 1 74 ? 67.714 -49.613 20.647 1.00 30.77 74 GLY A CA 1
ATOM 522 C C . GLY A 1 74 ? 68.934 -48.730 20.457 1.00 33.47 74 GLY A C 1
ATOM 523 O O . GLY A 1 74 ? 69.832 -48.760 21.302 1.00 32.63 74 GLY A O 1
ATOM 524 N N . GLY A 1 75 ? 69.008 -47.971 19.362 1.00 31.91 75 GLY A N 1
ATOM 525 C CA . GLY A 1 75 ? 70.019 -46.941 19.217 1.00 32.30 75 GLY A CA 1
ATOM 526 C C . GLY A 1 75 ? 71.274 -47.310 18.446 1.00 33.55 75 GLY A C 1
ATOM 527 O O . GLY A 1 75 ? 72.143 -46.447 18.283 1.00 33.15 75 GLY A O 1
ATOM 528 N N . GLY A 1 76 ? 71.408 -48.545 17.972 1.00 32.24 76 GLY A N 1
ATOM 529 C CA . GLY A 1 76 ? 72.569 -48.924 17.189 1.00 24.63 76 GLY A CA 1
ATOM 530 C C . GLY A 1 76 ? 72.516 -48.338 15.783 1.00 34.24 76 GLY A C 1
ATOM 531 O O . GLY A 1 76 ? 71.557 -47.680 15.375 1.00 33.11 76 GLY A O 1
ATOM 532 N N . MET A 1 77 ? 73.580 -48.602 15.017 1.00 27.14 77 MET A N 1
ATOM 533 C CA . MET A 1 77 ? 73.648 -48.136 13.629 1.00 30.25 77 MET A CA 1
ATOM 534 C C . MET A 1 77 ? 72.589 -48.800 12.751 1.00 30.38 77 MET A C 1
ATOM 535 O O . MET A 1 77 ? 71.611 -48.157 12.362 1.00 23.00 77 MET A O 1
ATOM 540 N N . PHE A 1 78 ? 72.773 -50.080 12.419 1.00 22.30 78 PHE A N 1
ATOM 541 C CA . PHE A 1 78 ? 71.798 -50.796 11.593 1.00 23.65 78 PHE A CA 1
ATOM 542 C C . PHE A 1 78 ? 70.794 -51.513 12.503 1.00 24.67 78 PHE A C 1
ATOM 543 O O . PHE A 1 78 ? 70.775 -52.737 12.653 1.00 20.74 78 PHE A O 1
ATOM 551 N N . ASN A 1 79 ? 69.933 -50.692 13.111 1.00 23.26 79 ASN A N 1
ATOM 552 C CA . ASN A 1 79 ? 69.030 -51.105 14.180 1.00 20.26 79 ASN A CA 1
ATOM 553 C C . ASN A 1 79 ? 67.746 -51.771 13.681 1.00 23.37 79 ASN A C 1
ATOM 554 O O . ASN A 1 79 ? 66.979 -52.286 14.501 1.00 22.41 79 ASN A O 1
ATOM 559 N N . ARG A 1 80 ? 67.481 -51.777 12.374 1.00 21.21 80 ARG A N 1
ATOM 560 C CA . ARG A 1 80 ? 66.351 -52.530 11.828 1.00 24.60 80 ARG A CA 1
ATOM 561 C C . ARG A 1 80 ? 66.789 -53.897 11.308 1.00 23.38 80 ARG A C 1
ATOM 562 O O . ARG A 1 80 ? 66.294 -54.930 11.769 1.00 25.04 80 ARG A O 1
ATOM 570 N N . GLN A 1 81 ? 67.713 -53.926 10.347 1.00 21.50 81 GLN A N 1
ATOM 571 C CA . GLN A 1 81 ? 68.252 -55.182 9.843 1.00 24.76 81 GLN A CA 1
ATOM 572 C C . GLN A 1 81 ? 69.709 -54.976 9.459 1.00 24.34 81 GLN A C 1
ATOM 573 O O . GLN A 1 81 ? 70.073 -53.922 8.930 1.00 21.70 81 GLN A O 1
ATOM 579 N N . ALA A 1 82 ? 70.530 -55.995 9.718 1.00 19.54 82 ALA A N 1
ATOM 580 C CA . ALA A 1 82 ? 71.904 -56.029 9.225 1.00 23.81 82 ALA A CA 1
ATOM 581 C C . ALA A 1 82 ? 72.255 -57.494 9.004 1.00 22.59 82 ALA A C 1
ATOM 582 O O . ALA A 1 82 ? 72.466 -58.233 9.968 1.00 24.25 82 ALA A O 1
ATOM 584 N N . PHE A 1 83 ? 72.285 -57.931 7.749 1.00 20.15 83 PHE A N 1
ATOM 585 C CA . PHE A 1 83 ? 72.543 -59.339 7.507 1.00 24.15 83 PHE A CA 1
ATOM 586 C C . PHE A 1 83 ? 73.188 -59.543 6.144 1.00 21.37 83 PHE A C 1
ATOM 587 O O . PHE A 1 83 ? 73.146 -58.677 5.263 1.00 22.57 83 PHE A O 1
ATOM 595 N N . VAL A 1 84 ? 73.800 -60.713 5.997 1.00 25.87 84 VAL A N 1
ATOM 596 C CA . VAL A 1 84 ? 74.424 -61.146 4.753 1.00 23.70 84 VAL A CA 1
ATOM 597 C C . VAL A 1 84 ? 74.082 -62.618 4.577 1.00 21.59 84 VAL A C 1
ATOM 598 O O . VAL A 1 84 ? 73.882 -63.341 5.556 1.00 17.50 84 VAL A O 1
ATOM 602 N N . GLY A 1 85 ? 73.964 -63.059 3.327 1.00 23.42 85 GLY A N 1
ATOM 603 C CA . GLY A 1 85 ? 73.603 -64.455 3.152 1.00 22.35 85 GLY A CA 1
ATOM 604 C C . GLY A 1 85 ? 73.676 -64.915 1.715 1.00 22.45 85 GLY A C 1
ATOM 605 O O . GLY A 1 85 ? 74.081 -64.178 0.812 1.00 24.21 85 GLY A O 1
ATOM 606 N N . LEU A 1 86 ? 73.271 -66.167 1.520 1.00 24.97 86 LEU A N 1
ATOM 607 C CA . LEU A 1 86 ? 73.290 -66.809 0.213 1.00 27.01 86 LEU A CA 1
ATOM 608 C C . LEU A 1 86 ? 71.889 -67.299 -0.112 1.00 25.80 86 LEU A C 1
ATOM 609 O O . LEU A 1 86 ? 71.241 -67.939 0.721 1.00 27.35 86 LEU A O 1
ATOM 614 N N . SER A 1 87 ? 71.434 -67.007 -1.324 1.00 30.85 87 SER A N 1
ATOM 615 C CA . SER A 1 87 ? 70.140 -67.451 -1.823 1.00 33.96 87 SER A CA 1
ATOM 616 C C . SER A 1 87 ? 70.356 -68.420 -2.976 1.00 34.25 87 SER A C 1
ATOM 617 O O . SER A 1 87 ? 71.171 -68.160 -3.867 1.00 34.17 87 SER A O 1
ATOM 620 N N . SER A 1 88 ? 69.624 -69.528 -2.959 1.00 34.60 88 SER A N 1
ATOM 621 C CA . SER A 1 88 ? 69.735 -70.552 -3.986 1.00 36.02 88 SER A CA 1
ATOM 622 C C . SER A 1 88 ? 68.339 -71.031 -4.357 1.00 42.25 88 SER A C 1
ATOM 623 O O . SER A 1 88 ? 67.332 -70.570 -3.806 1.00 33.59 88 SER A O 1
ATOM 626 N N . ASN A 1 89 ? 68.286 -71.988 -5.288 1.00 42.23 89 ASN A N 1
ATOM 627 C CA . ASN A 1 89 ? 67.013 -72.582 -5.677 1.00 36.84 89 ASN A CA 1
ATOM 628 C C . ASN A 1 89 ? 66.404 -73.405 -4.555 1.00 37.11 89 ASN A C 1
ATOM 629 O O . ASN A 1 89 ? 65.197 -73.664 -4.578 1.00 40.51 89 ASN A O 1
ATOM 634 N N . TYR A 1 90 ? 67.206 -73.817 -3.575 1.00 37.14 90 TYR A N 1
ATOM 635 C CA . TYR A 1 90 ? 66.737 -74.654 -2.483 1.00 40.75 90 TYR A CA 1
ATOM 636 C C . TYR A 1 90 ? 66.490 -73.882 -1.192 1.00 35.90 90 TYR A C 1
ATOM 637 O O . TYR A 1 90 ? 66.284 -74.505 -0.149 1.00 38.54 90 TYR A O 1
ATOM 646 N N . GLY A 1 91 ? 66.497 -72.555 -1.231 1.00 35.21 91 GLY A N 1
ATOM 647 C CA . GLY A 1 91 ? 66.257 -71.748 -0.053 1.00 33.73 91 GLY A CA 1
ATOM 648 C C . GLY A 1 91 ? 67.368 -70.744 0.192 1.00 38.62 91 GLY A C 1
ATOM 649 O O . GLY A 1 91 ? 68.374 -70.693 -0.513 1.00 34.97 91 GLY A O 1
ATOM 650 N N . THR A 1 92 ? 67.168 -69.938 1.237 1.00 34.68 92 THR A N 1
ATOM 651 C CA . THR A 1 92 ? 68.041 -68.828 1.592 1.00 34.23 92 THR A CA 1
ATOM 652 C C . THR A 1 92 ? 68.510 -68.997 3.028 1.00 31.49 92 THR A C 1
ATOM 653 O O . THR A 1 92 ? 67.716 -69.344 3.907 1.00 27.12 92 THR A O 1
ATOM 657 N N . VAL A 1 93 ? 69.797 -68.747 3.265 1.00 27.01 93 VAL A N 1
ATOM 658 C CA . VAL A 1 93 ? 70.353 -68.674 4.612 1.00 21.40 93 VAL A CA 1
ATOM 659 C C . VAL A 1 93 ? 70.983 -67.299 4.797 1.00 25.55 93 VAL A C 1
ATOM 660 O O . VAL A 1 93 ? 71.825 -66.887 3.993 1.00 27.85 93 VAL A O 1
ATOM 664 N N . THR A 1 94 ? 70.573 -66.588 5.846 1.00 24.44 94 THR A N 1
ATOM 665 C CA . THR A 1 94 ? 71.093 -65.257 6.134 1.00 25.84 94 THR A CA 1
ATOM 666 C C . THR A 1 94 ? 71.510 -65.170 7.595 1.00 26.50 94 THR A C 1
ATOM 667 O O . THR A 1 94 ? 70.917 -65.816 8.467 1.00 21.49 94 THR A O 1
ATOM 671 N N . LEU A 1 95 ? 72.533 -64.346 7.844 1.00 23.47 95 LEU A N 1
ATOM 672 C CA . LEU A 1 95 ? 73.167 -64.197 9.151 1.00 23.98 95 LEU A CA 1
ATOM 673 C C . LEU A 1 95 ? 73.245 -62.728 9.537 1.00 20.87 95 LEU A C 1
ATOM 674 O O . LEU A 1 95 ? 73.731 -61.907 8.753 1.00 22.51 95 LEU A O 1
ATOM 679 N N . GLY A 1 96 ? 72.814 -62.410 10.753 1.00 21.06 96 GLY A N 1
ATOM 680 C CA . GLY A 1 96 ? 72.961 -61.091 11.327 1.00 21.75 96 GLY A CA 1
ATOM 681 C C . GLY A 1 96 ? 71.731 -60.715 12.133 1.00 21.45 96 GLY A C 1
ATOM 682 O O . GLY A 1 96 ? 70.986 -61.578 12.590 1.00 22.18 96 GLY A O 1
ATOM 683 N N . ARG A 1 97 ? 71.534 -59.408 12.313 1.00 21.76 97 ARG A N 1
ATOM 684 C CA . ARG A 1 97 ? 70.367 -58.885 13.020 1.00 18.02 97 ARG A CA 1
ATOM 685 C C . ARG A 1 97 ? 69.170 -58.848 12.075 1.00 22.70 97 ARG A C 1
ATOM 686 O O . ARG A 1 97 ? 69.203 -58.175 11.040 1.00 22.21 97 ARG A O 1
ATOM 694 N N . GLN A 1 98 ? 68.115 -59.573 12.430 1.00 20.69 98 GLN A N 1
ATOM 695 C CA . GLN A 1 98 ? 67.042 -59.871 11.501 1.00 23.00 98 GLN A CA 1
ATOM 696 C C . GLN A 1 98 ? 65.707 -59.877 12.234 1.00 21.96 98 GLN A C 1
ATOM 697 O O . GLN A 1 98 ? 65.644 -60.160 13.429 1.00 23.09 98 GLN A O 1
ATOM 703 N N . TYR A 1 99 ? 64.643 -59.547 11.509 1.00 18.07 99 TYR A N 1
ATOM 704 C CA . TYR A 1 99 ? 63.296 -59.834 11.990 1.00 25.80 99 TYR A CA 1
ATOM 705 C C . TYR A 1 99 ? 63.055 -61.341 11.975 1.00 22.13 99 TYR A C 1
ATOM 706 O O . TYR A 1 99 ? 63.679 -62.070 11.202 1.00 26.25 99 TYR A O 1
ATOM 715 N N . ASP A 1 100 ? 62.157 -61.820 12.843 1.00 20.86 100 ASP A N 1
ATOM 716 C CA . ASP A 1 100 ? 61.950 -63.261 12.958 1.00 28.43 100 ASP A CA 1
ATOM 717 C C . ASP A 1 100 ? 60.650 -63.672 12.254 1.00 24.09 100 ASP A C 1
ATOM 718 O O . ASP A 1 100 ? 59.979 -62.858 11.615 1.00 26.13 100 ASP A O 1
ATOM 723 N N . ALA A 1 101 ? 60.252 -64.939 12.440 1.00 24.00 101 ALA A N 1
ATOM 724 C CA . ALA A 1 101 ? 59.129 -65.502 11.687 1.00 30.04 101 ALA A CA 1
ATOM 725 C C . ALA A 1 101 ? 57.815 -64.779 11.970 1.00 28.56 101 ALA A C 1
ATOM 726 O O . ALA A 1 101 ? 56.937 -64.734 11.101 1.00 26.28 101 ALA A O 1
ATOM 728 N N . THR A 1 102 ? 57.648 -64.244 13.181 1.00 29.77 102 THR A N 1
ATOM 729 C CA . THR A 1 102 ? 56.496 -63.396 13.483 1.00 29.93 102 THR A CA 1
ATOM 730 C C . THR A 1 102 ? 56.381 -62.262 12.477 1.00 32.46 102 THR A C 1
ATOM 731 O O . THR A 1 102 ? 55.289 -61.941 11.984 1.00 26.05 102 THR A O 1
ATOM 735 N N . GLN A 1 103 ? 57.508 -61.647 12.149 1.00 28.19 103 GLN A N 1
ATOM 736 C CA . GLN A 1 103 ? 57.458 -60.517 11.246 1.00 30.85 103 GLN A CA 1
ATOM 737 C C . GLN A 1 103 ? 57.306 -60.965 9.802 1.00 29.22 103 GLN A C 1
ATOM 738 O O . GLN A 1 103 ? 56.623 -60.294 9.019 1.00 31.02 103 GLN A O 1
ATOM 744 N N . ASP A 1 104 ? 57.893 -62.112 9.445 1.00 24.72 104 ASP A N 1
ATOM 745 C CA . ASP A 1 104 ? 57.865 -62.546 8.054 1.00 26.49 104 ASP A CA 1
ATOM 746 C C . ASP A 1 104 ? 56.497 -63.078 7.642 1.00 28.67 104 ASP A C 1
ATOM 747 O O . ASP A 1 104 ? 56.113 -62.939 6.478 1.00 32.50 104 ASP A O 1
ATOM 752 N N . TYR A 1 105 ? 55.751 -63.693 8.566 1.00 28.20 105 TYR A N 1
ATOM 753 C CA . TYR A 1 105 ? 54.557 -64.448 8.207 1.00 25.35 105 TYR A CA 1
ATOM 754 C C . TYR A 1 105 ? 53.266 -63.935 8.831 1.00 24.58 105 TYR A C 1
ATOM 755 O O . TYR A 1 105 ? 52.194 -64.215 8.287 1.00 31.76 105 TYR A O 1
ATOM 764 N N . LEU A 1 106 ? 53.327 -63.185 9.931 1.00 22.27 106 LEU A N 1
ATOM 765 C CA . LEU A 1 106 ? 52.124 -62.639 10.552 1.00 27.26 106 LEU A CA 1
ATOM 766 C C . LEU A 1 106 ? 51.931 -61.155 10.278 1.00 28.96 106 LEU A C 1
ATOM 767 O O . LEU A 1 106 ? 50.818 -60.738 9.948 1.00 26.41 106 LEU A O 1
ATOM 772 N N . SER A 1 107 ? 52.988 -60.349 10.394 1.00 26.53 107 SER A N 1
ATOM 773 C CA . SER A 1 107 ? 52.864 -58.910 10.156 1.00 27.45 107 SER A CA 1
ATOM 774 C C . SER A 1 107 ? 52.191 -58.547 8.834 1.00 27.56 107 SER A C 1
ATOM 775 O O . SER A 1 107 ? 51.373 -57.609 8.837 1.00 22.62 107 SER A O 1
ATOM 778 N N . PRO A 1 108 ? 52.469 -59.204 7.696 1.00 24.24 108 PRO A N 1
ATOM 779 C CA . PRO A 1 108 ? 51.751 -58.854 6.456 1.00 23.41 108 PRO A CA 1
ATOM 780 C C . PRO A 1 108 ? 50.243 -59.057 6.522 1.00 27.51 108 PRO A C 1
ATOM 781 O O . PRO A 1 108 ? 49.545 -58.549 5.637 1.00 28.54 108 PRO A O 1
ATOM 785 N N . LEU A 1 109 ? 49.718 -59.766 7.524 1.00 25.77 109 LEU A N 1
ATOM 786 C CA . LEU A 1 109 ? 48.277 -59.943 7.665 1.00 28.93 109 LEU A CA 1
ATOM 787 C C . LEU A 1 109 ? 47.631 -58.889 8.560 1.00 32.10 109 LEU A C 1
ATOM 788 O O . LEU A 1 109 ? 46.415 -58.931 8.768 1.00 29.69 109 LEU A O 1
ATOM 793 N N . SER A 1 110 ? 48.405 -57.950 9.088 1.00 26.05 110 SER A N 1
ATOM 794 C CA . SER A 1 110 ? 47.902 -56.942 10.009 1.00 28.65 110 SER A CA 1
ATOM 795 C C . SER A 1 110 ? 47.922 -55.572 9.356 1.00 23.70 110 SER A C 1
ATOM 796 O O . SER A 1 110 ? 48.726 -55.306 8.456 1.00 23.99 110 SER A O 1
ATOM 799 N N . ALA A 1 111 ? 47.034 -54.695 9.828 1.00 23.16 111 ALA A N 1
ATOM 800 C CA . ALA A 1 111 ? 47.094 -53.300 9.407 1.00 26.39 111 ALA A CA 1
ATOM 801 C C . ALA A 1 111 ? 48.394 -52.645 9.858 1.00 20.41 111 ALA A C 1
ATOM 802 O O . ALA A 1 111 ? 49.007 -51.885 9.098 1.00 22.14 111 ALA A O 1
ATOM 804 N N . THR A 1 112 ? 48.835 -52.920 11.094 1.00 22.93 112 THR A N 1
ATOM 805 C CA . THR A 1 112 ? 50.040 -52.255 11.587 1.00 21.34 112 THR A CA 1
ATOM 806 C C . THR A 1 112 ? 51.271 -52.649 10.780 1.00 24.59 112 THR A C 1
ATOM 807 O O . THR A 1 112 ? 52.214 -51.861 10.672 1.00 22.69 112 THR A O 1
ATOM 811 N N . GLY A 1 113 ? 51.283 -53.851 10.201 1.00 24.56 113 GLY A N 1
ATOM 812 C CA . GLY A 1 113 ? 52.405 -54.281 9.396 1.00 23.89 113 GLY A CA 1
ATOM 813 C C . GLY A 1 113 ? 52.298 -53.948 7.932 1.00 31.78 113 GLY A C 1
ATOM 814 O O . GLY A 1 113 ? 53.221 -54.248 7.170 1.00 31.03 113 GLY A O 1
ATOM 815 N N . THR A 1 114 ? 51.186 -53.341 7.506 1.00 22.70 114 THR A N 1
ATOM 816 C CA . THR A 1 114 ? 51.004 -52.980 6.104 1.00 26.98 114 THR A CA 1
ATOM 817 C C . THR A 1 114 ? 50.641 -51.501 6.004 1.00 25.73 114 THR A C 1
ATOM 818 O O . THR A 1 114 ? 51.485 -50.644 6.279 1.00 31.76 114 THR A O 1
ATOM 822 N N . TRP A 1 115 ? 49.392 -51.184 5.655 1.00 22.86 115 TRP A N 1
ATOM 823 C CA . TRP A 1 115 ? 49.015 -49.804 5.363 1.00 26.45 115 TRP A CA 1
ATOM 824 C C . TRP A 1 115 ? 48.817 -48.946 6.616 1.00 24.58 115 TRP A C 1
ATOM 825 O O . TRP A 1 115 ? 48.899 -47.717 6.522 1.00 24.32 115 TRP A O 1
ATOM 836 N N . GLY A 1 116 ? 48.552 -49.550 7.774 1.00 22.67 116 GLY A N 1
ATOM 837 C CA . GLY A 1 116 ? 48.254 -48.785 8.972 1.00 21.32 116 GLY A CA 1
ATOM 838 C C . GLY A 1 116 ? 49.456 -48.258 9.737 1.00 23.97 116 GLY A C 1
ATOM 839 O O . GLY A 1 116 ? 49.463 -47.099 10.159 1.00 24.15 116 GLY A O 1
ATOM 840 N N . GLY A 1 117 ? 50.462 -49.107 9.954 1.00 28.71 117 GLY A N 1
ATOM 841 C CA . GLY A 1 117 ? 51.673 -48.685 10.645 1.00 23.00 117 GLY A CA 1
ATOM 842 C C . GLY A 1 117 ? 51.509 -48.506 12.151 1.00 21.97 117 GLY A C 1
ATOM 843 O O . GLY A 1 117 ? 50.707 -49.176 12.810 1.00 23.60 117 GLY A O 1
ATOM 844 N N . THR A 1 118 ? 52.257 -47.531 12.677 1.00 18.40 118 THR A N 1
ATOM 845 C CA . THR A 1 118 ? 52.525 -47.374 14.110 1.00 22.91 118 THR A CA 1
ATOM 846 C C . THR A 1 118 ? 51.261 -47.370 14.974 1.00 22.00 118 THR A C 1
ATOM 847 O O . THR A 1 118 ? 51.121 -48.175 15.901 1.00 23.51 118 THR A O 1
ATOM 851 N N . TYR A 1 119 ? 50.356 -46.420 14.725 1.00 20.73 119 TYR A N 1
ATOM 852 C CA . TYR A 1 119 ? 49.210 -46.227 15.606 1.00 19.62 119 TYR A CA 1
ATOM 853 C C . TYR A 1 119 ? 48.142 -47.303 15.437 1.00 27.37 119 TYR A C 1
ATOM 854 O O . TYR A 1 119 ? 47.174 -47.324 16.203 1.00 25.08 119 TYR A O 1
ATOM 863 N N . PHE A 1 120 ? 48.290 -48.192 14.463 1.00 21.52 120 PHE A N 1
ATOM 864 C CA . PHE A 1 120 ? 47.427 -49.359 14.363 1.00 24.92 120 PHE A CA 1
ATOM 865 C C . PHE A 1 120 ? 48.008 -50.574 15.077 1.00 25.70 120 PHE A C 1
ATOM 866 O O . PHE A 1 120 ? 47.396 -51.648 15.049 1.00 24.69 120 PHE A O 1
ATOM 874 N N . ALA A 1 121 ? 49.169 -50.428 15.720 1.00 18.04 121 ALA A N 1
ATOM 875 C CA . ALA A 1 121 ? 49.742 -51.529 16.476 1.00 24.51 121 ALA A CA 1
ATOM 876 C C . ALA A 1 121 ? 48.804 -51.943 17.610 1.00 25.03 121 ALA A C 1
ATOM 877 O O . ALA A 1 121 ? 47.955 -51.173 18.074 1.00 21.06 121 ALA A O 1
ATOM 879 N N . HIS A 1 122 ? 48.977 -53.176 18.063 1.00 20.79 122 HIS A N 1
ATOM 880 C CA . HIS A 1 122 ? 48.221 -53.652 19.202 1.00 22.38 122 HIS A CA 1
ATOM 881 C C . HIS A 1 122 ? 48.795 -53.039 20.484 1.00 26.66 122 HIS A C 1
ATOM 882 O O . HIS A 1 122 ? 49.905 -52.492 20.473 1.00 24.77 122 HIS A O 1
ATOM 889 N N . PRO A 1 123 ? 48.043 -53.069 21.588 1.00 26.38 123 PRO A N 1
ATOM 890 C CA . PRO A 1 123 ? 48.503 -52.390 22.815 1.00 26.22 123 PRO A CA 1
ATOM 891 C C . PRO A 1 123 ? 49.932 -52.757 23.199 1.00 24.99 123 PRO A C 1
ATOM 892 O O . PRO A 1 123 ? 50.307 -53.933 23.247 1.00 22.56 123 PRO A O 1
ATOM 896 N N . LEU A 1 124 ? 50.741 -51.725 23.448 1.00 21.63 124 LEU A N 1
ATOM 897 C CA . LEU A 1 124 ? 52.146 -51.867 23.817 1.00 23.24 124 LEU A CA 1
ATOM 898 C C . LEU A 1 124 ? 52.942 -52.641 22.771 1.00 26.70 124 LEU A C 1
ATOM 899 O O . LEU A 1 124 ? 54.007 -53.184 23.087 1.00 23.61 124 LEU A O 1
ATOM 904 N N . ASN A 1 125 ? 52.435 -52.716 21.532 1.00 22.95 125 ASN A N 1
ATOM 905 C CA . ASN A 1 125 ? 53.042 -53.545 20.495 1.00 20.92 125 ASN A CA 1
ATOM 906 C C . ASN A 1 125 ? 53.310 -54.951 21.024 1.00 26.51 125 ASN A C 1
ATOM 907 O O . ASN A 1 125 ? 54.348 -55.556 20.742 1.00 25.18 125 ASN A O 1
ATOM 912 N N . ASN A 1 126 ? 52.357 -55.474 21.808 1.00 20.38 126 ASN A N 1
ATOM 913 C CA . ASN A 1 126 ? 52.648 -56.612 22.674 1.00 24.90 126 ASN A CA 1
ATOM 914 C C . ASN A 1 126 ? 53.039 -57.856 21.884 1.00 26.05 126 ASN A C 1
ATOM 915 O O . ASN A 1 126 ? 53.781 -58.697 22.398 1.00 26.81 126 ASN A O 1
ATOM 920 N N . ASP A 1 127 ? 52.563 -57.995 20.646 1.00 20.66 127 ASP A N 1
ATOM 921 C CA . ASP A 1 127 ? 52.885 -59.157 19.827 1.00 24.77 127 ASP A CA 1
ATOM 922 C C . ASP A 1 127 ? 54.014 -58.889 18.837 1.00 27.58 127 ASP A C 1
ATOM 923 O O . ASP A 1 127 ? 54.253 -59.720 17.955 1.00 22.00 127 ASP A O 1
ATOM 928 N N . ARG A 1 128 ? 54.692 -57.741 18.956 1.00 22.62 128 ARG A N 1
ATOM 929 C CA A ARG A 1 128 ? 55.883 -57.435 18.158 0.48 27.29 128 ARG A CA 1
ATOM 930 C CA B ARG A 1 128 ? 55.878 -57.412 18.161 0.52 25.99 128 ARG A CA 1
ATOM 931 C C . ARG A 1 128 ? 55.582 -57.360 16.660 1.00 28.19 128 ARG A C 1
ATOM 932 O O . ARG A 1 128 ? 56.468 -57.573 15.837 1.00 27.92 128 ARG A O 1
ATOM 947 N N . LEU A 1 129 ? 54.336 -57.046 16.282 1.00 23.49 129 LEU A N 1
ATOM 948 C CA . LEU A 1 129 ? 53.980 -57.001 14.864 1.00 22.90 129 LEU A CA 1
ATOM 949 C C . LEU A 1 129 ? 54.473 -55.739 14.167 1.00 24.12 129 LEU A C 1
ATOM 950 O O . LEU A 1 129 ? 54.758 -55.773 12.965 1.00 24.29 129 LEU A O 1
ATOM 955 N N . ASN A 1 130 ? 54.550 -54.622 14.881 1.00 19.90 130 ASN A N 1
ATOM 956 C CA . ASN A 1 130 ? 54.991 -53.368 14.297 1.00 22.40 130 ASN A CA 1
ATOM 957 C C . ASN A 1 130 ? 56.496 -53.193 14.500 1.00 25.49 130 ASN A C 1
ATOM 958 O O . ASN A 1 130 ? 57.027 -53.494 15.578 1.00 21.94 130 ASN A O 1
ATOM 963 N N . THR A 1 131 ? 57.177 -52.685 13.464 1.00 22.23 131 THR A N 1
ATOM 964 C CA . THR A 1 131 ? 58.625 -52.478 13.487 1.00 20.90 131 THR A CA 1
ATOM 965 C C . THR A 1 131 ? 59.038 -51.033 13.773 1.00 24.53 131 THR A C 1
ATOM 966 O O . THR A 1 131 ? 60.231 -50.720 13.690 1.00 26.37 131 THR A O 1
ATOM 970 N N . ASN A 1 132 ? 58.097 -50.139 14.096 1.00 22.12 132 ASN A N 1
ATOM 971 C CA . ASN A 1 132 ? 58.458 -48.859 14.723 1.00 27.86 132 ASN A CA 1
ATOM 972 C C . ASN A 1 132 ? 58.651 -49.115 16.220 1.00 25.04 132 ASN A C 1
ATOM 973 O O . ASN A 1 132 ? 57.868 -48.706 17.079 1.00 27.55 132 ASN A O 1
ATOM 978 N N . GLY A 1 133 ? 59.735 -49.810 16.510 1.00 27.82 133 GLY A N 1
ATOM 979 C CA . GLY A 1 133 ? 59.978 -50.456 17.781 1.00 24.28 133 GLY A CA 1
ATOM 980 C C . GLY A 1 133 ? 61.054 -51.502 17.620 1.00 26.93 133 GLY A C 1
ATOM 981 O O . GLY A 1 133 ? 61.307 -52.018 16.529 1.00 27.75 133 GLY A O 1
ATOM 982 N N . ASP A 1 134 ? 61.711 -51.822 18.733 1.00 25.04 134 ASP A N 1
ATOM 983 C CA . ASP A 1 134 ? 62.883 -52.698 18.705 1.00 24.88 134 ASP A CA 1
ATOM 984 C C . ASP A 1 134 ? 62.452 -54.166 18.726 1.00 22.99 134 ASP A C 1
ATOM 985 O O . ASP A 1 134 ? 62.480 -54.836 19.760 1.00 31.90 134 ASP A O 1
ATOM 990 N N . VAL A 1 135 ? 62.108 -54.701 17.549 1.00 21.23 135 VAL A N 1
ATOM 991 C CA . VAL A 1 135 ? 61.611 -56.077 17.455 1.00 23.52 135 VAL A CA 1
ATOM 992 C C . VAL A 1 135 ? 62.540 -57.008 16.691 1.00 22.00 135 VAL A C 1
ATOM 993 O O . VAL A 1 135 ? 62.226 -58.201 16.575 1.00 27.36 135 VAL A O 1
ATOM 997 N N . ALA A 1 136 ? 63.643 -56.513 16.132 1.00 22.75 136 ALA A N 1
ATOM 998 C CA . ALA A 1 136 ? 64.598 -57.397 15.473 1.00 26.26 136 ALA A CA 1
ATOM 999 C C . ALA A 1 136 ? 65.350 -58.237 16.511 1.00 24.43 136 ALA A C 1
ATOM 1000 O O . ALA A 1 136 ? 65.390 -57.902 17.698 1.00 21.23 136 ALA A O 1
ATOM 1002 N N . VAL A 1 137 ? 65.933 -59.356 16.063 1.00 19.89 137 VAL A N 1
ATOM 1003 C CA . VAL A 1 137 ? 66.702 -60.236 16.946 1.00 24.17 137 VAL A CA 1
ATOM 1004 C C . VAL A 1 137 ? 68.140 -60.314 16.453 1.00 22.71 137 VAL A C 1
ATOM 1005 O O . VAL A 1 137 ? 68.392 -60.478 15.253 1.00 20.78 137 VAL A O 1
ATOM 1009 N N . ASN A 1 138 ? 69.077 -60.222 17.394 1.00 22.12 138 ASN A N 1
ATOM 1010 C CA . ASN A 1 138 ? 70.507 -60.243 17.126 1.00 22.09 138 ASN A CA 1
ATOM 1011 C C . ASN A 1 138 ? 71.012 -61.663 16.928 1.00 22.56 138 ASN A C 1
ATOM 1012 O O . ASN A 1 138 ? 70.407 -62.637 17.392 1.00 22.20 138 ASN A O 1
ATOM 1017 N N . ASN A 1 139 ? 72.148 -61.767 16.236 1.00 21.99 139 ASN A N 1
ATOM 1018 C CA . ASN A 1 139 ? 72.925 -63.007 16.193 1.00 25.37 139 ASN A CA 1
ATOM 1019 C C . ASN A 1 139 ? 72.129 -64.135 15.549 1.00 21.48 139 ASN A C 1
ATOM 1020 O O . ASN A 1 139 ? 72.213 -65.292 15.966 1.00 22.09 139 ASN A O 1
ATOM 1025 N N . THR A 1 140 ? 71.351 -63.800 14.527 1.00 19.48 140 THR A N 1
ATOM 1026 C CA . THR A 1 140 ? 70.337 -64.705 14.002 1.00 24.13 140 THR A CA 1
ATOM 1027 C C . THR A 1 140 ? 70.839 -65.443 12.765 1.00 24.95 140 THR A C 1
ATOM 1028 O O . THR A 1 140 ? 71.400 -64.830 11.848 1.00 26.95 140 THR A O 1
ATOM 1032 N N . VAL A 1 141 ? 70.637 -66.757 12.750 1.00 23.18 141 VAL A N 1
ATOM 1033 C CA . VAL A 1 141 ? 70.685 -67.563 11.535 1.00 22.74 141 VAL A CA 1
ATOM 1034 C C . VAL A 1 141 ? 69.252 -67.798 11.093 1.00 21.25 141 VAL A C 1
ATOM 1035 O O . VAL A 1 141 ? 68.442 -68.312 11.869 1.00 25.74 141 VAL A O 1
ATOM 1039 N N . LYS A 1 142 ? 68.933 -67.427 9.854 1.00 22.20 142 LYS A N 1
ATOM 1040 C CA . LYS A 1 142 ? 67.591 -67.580 9.305 1.00 25.30 142 LYS A CA 1
ATOM 1041 C C . LYS A 1 142 ? 67.630 -68.448 8.056 1.00 31.11 142 LYS A C 1
ATOM 1042 O O . LYS A 1 142 ? 68.450 -68.211 7.161 1.00 23.63 142 LYS A O 1
ATOM 1048 N N . PHE A 1 143 ? 66.731 -69.433 7.991 1.00 29.08 143 PHE A N 1
ATOM 1049 C CA . PHE A 1 143 ? 66.461 -70.183 6.770 1.00 28.24 143 PHE A CA 1
ATOM 1050 C C . PHE A 1 143 ? 65.077 -69.824 6.238 1.00 29.18 143 PHE A C 1
ATOM 1051 O O . PHE A 1 143 ? 64.098 -69.810 6.992 1.00 31.70 143 PHE A O 1
ATOM 1059 N N . THR A 1 144 ? 65.002 -69.541 4.943 1.00 27.34 144 THR A N 1
ATOM 1060 C CA . THR A 1 144 ? 63.743 -69.321 4.236 1.00 33.37 144 THR A CA 1
ATOM 1061 C C . THR A 1 144 ? 63.719 -70.288 3.059 1.00 35.49 144 THR A C 1
ATOM 1062 O O . THR A 1 144 ? 64.667 -70.325 2.269 1.00 32.86 144 THR A O 1
ATOM 1066 N N . SER A 1 145 ? 62.658 -71.083 2.965 1.00 35.63 145 SER A N 1
ATOM 1067 C CA . SER A 1 145 ? 62.562 -72.102 1.933 1.00 38.23 145 SER A CA 1
ATOM 1068 C C . SER A 1 145 ? 62.319 -71.467 0.570 1.00 30.99 145 SER A C 1
ATOM 1069 O O . SER A 1 145 ? 62.007 -70.280 0.449 1.00 34.39 145 SER A O 1
ATOM 1072 N N . ALA A 1 146 ? 62.455 -72.281 -0.470 1.00 37.89 146 ALA A N 1
ATOM 1073 C CA . ALA A 1 146 ? 61.974 -71.861 -1.774 1.00 41.88 146 ALA A CA 1
ATOM 1074 C C . ALA A 1 146 ? 60.447 -71.936 -1.803 1.00 38.52 146 ALA A C 1
ATOM 1075 O O . ALA A 1 146 ? 59.808 -72.494 -0.910 1.00 40.31 146 ALA A O 1
ATOM 1077 N N . ASN A 1 147 ? 59.856 -71.349 -2.836 1.00 37.75 147 ASN A N 1
ATOM 1078 C CA . ASN A 1 147 ? 58.410 -71.415 -2.997 1.00 42.36 147 ASN A CA 1
ATOM 1079 C C . ASN A 1 147 ? 58.039 -72.788 -3.559 1.00 41.28 147 ASN A C 1
ATOM 1080 O O . ASN A 1 147 ? 58.434 -73.132 -4.676 1.00 50.60 147 ASN A O 1
ATOM 1085 N N . TYR A 1 148 ? 57.293 -73.573 -2.778 1.00 42.29 148 TYR A N 1
ATOM 1086 C CA . TYR A 1 148 ? 56.781 -74.875 -3.209 1.00 41.20 148 TYR A CA 1
ATOM 1087 C C . TYR A 1 148 ? 55.299 -74.713 -3.532 1.00 43.25 148 TYR A C 1
ATOM 1088 O O . TYR A 1 148 ? 54.424 -75.079 -2.749 1.00 43.35 148 TYR A O 1
ATOM 1097 N N . ALA A 1 149 ? 55.026 -74.140 -4.707 1.00 43.11 149 ALA A N 1
ATOM 1098 C CA . ALA A 1 149 ? 53.663 -73.987 -5.217 1.00 50.00 149 ALA A CA 1
ATOM 1099 C C . ALA A 1 149 ? 52.809 -73.139 -4.275 1.00 51.45 149 ALA A C 1
ATOM 1100 O O . 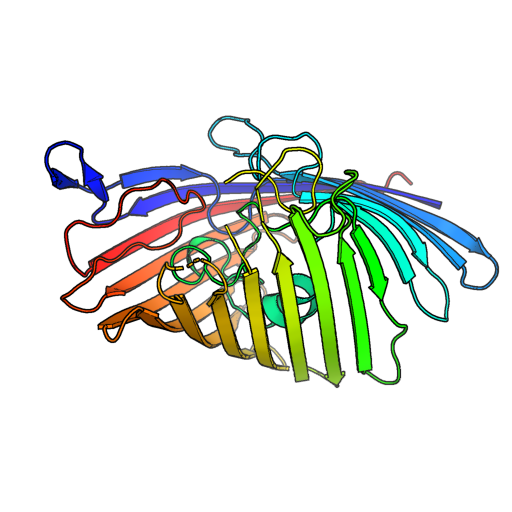ALA A 1 149 ? 51.682 -73.499 -3.921 1.00 44.94 149 ALA A O 1
ATOM 1102 N N . GLY A 1 150 ? 53.360 -71.997 -3.867 1.00 47.66 150 GLY A N 1
ATOM 1103 C CA . GLY A 1 150 ? 52.681 -71.100 -2.959 1.00 43.40 150 GLY A CA 1
ATOM 1104 C C . GLY A 1 150 ? 52.951 -71.341 -1.486 1.00 37.49 150 GLY A C 1
ATOM 1105 O O . GLY A 1 150 ? 52.556 -70.513 -0.663 1.00 34.76 150 GLY A O 1
ATOM 1106 N N . LEU A 1 151 ? 53.591 -72.449 -1.122 1.00 31.81 151 LEU A N 1
ATOM 1107 C CA . LEU A 1 151 ? 53.974 -72.684 0.263 1.00 38.03 151 LEU A CA 1
ATOM 1108 C C . LEU A 1 151 ? 55.404 -72.207 0.484 1.00 44.14 151 LEU A C 1
ATOM 1109 O O . LEU A 1 151 ? 56.315 -72.580 -0.267 1.00 36.09 151 LEU A O 1
ATOM 1114 N N . GLN A 1 152 ? 55.591 -71.374 1.512 1.00 41.93 152 GLN A N 1
ATOM 1115 C CA . GLN A 1 152 ? 56.905 -70.960 1.985 1.00 33.84 152 GLN A CA 1
ATOM 1116 C C . GLN A 1 152 ? 56.977 -71.147 3.490 1.00 36.32 152 GLN A C 1
ATOM 1117 O O . GLN A 1 152 ? 55.986 -70.950 4.199 1.00 32.97 152 GLN A O 1
ATOM 1123 N N . PHE A 1 153 ? 58.147 -71.533 3.981 1.00 34.56 153 PHE A N 1
ATOM 1124 C CA . PHE A 1 153 ? 58.326 -71.711 5.411 1.00 30.92 153 PHE A CA 1
ATOM 1125 C C . PHE A 1 153 ? 59.767 -71.392 5.773 1.00 33.89 153 PHE A C 1
ATOM 1126 O O . PHE A 1 153 ? 60.650 -71.313 4.912 1.00 32.20 153 PHE A O 1
ATOM 1134 N N . GLY A 1 154 ? 60.002 -71.239 7.069 1.00 28.33 154 GLY A N 1
ATOM 1135 C CA . GLY A 1 154 ? 61.359 -71.050 7.530 1.00 36.73 154 GLY A CA 1
ATOM 1136 C C . GLY A 1 154 ? 61.394 -70.761 9.010 1.00 31.31 154 GLY A C 1
ATOM 1137 O O . GLY A 1 154 ? 60.383 -70.849 9.709 1.00 26.29 154 GLY A O 1
ATOM 1138 N N . GLY A 1 155 ? 62.583 -70.402 9.475 1.00 30.38 155 GLY A N 1
ATOM 1139 C CA . GLY A 1 155 ? 62.741 -70.134 10.889 1.00 28.19 155 GLY A CA 1
ATOM 1140 C C . GLY A 1 155 ? 64.091 -69.528 11.180 1.00 31.01 155 GLY A C 1
ATOM 1141 O O . GLY A 1 155 ? 64.913 -69.301 10.288 1.00 28.90 155 GLY A O 1
ATOM 1142 N N . THR A 1 156 ? 64.309 -69.289 12.464 1.00 25.08 156 THR A N 1
ATOM 1143 C CA . THR A 1 156 ? 65.457 -68.550 12.948 1.00 28.45 156 THR A CA 1
ATOM 1144 C C . THR A 1 156 ? 65.961 -69.209 14.220 1.00 27.29 156 THR A C 1
ATOM 1145 O O . THR A 1 156 ? 65.187 -69.785 14.990 1.00 25.38 156 THR A O 1
ATOM 1149 N N . TYR A 1 157 ? 67.267 -69.137 14.429 1.00 21.55 157 TYR A N 1
ATOM 1150 C CA . TYR A 1 157 ? 67.821 -69.302 15.763 1.00 26.01 157 TYR A CA 1
ATOM 1151 C C . TYR A 1 157 ? 68.717 -68.103 16.034 1.00 22.08 157 TYR A C 1
ATOM 1152 O O . TYR A 1 157 ? 69.536 -67.736 15.189 1.00 24.91 157 TYR A O 1
ATOM 1161 N N . SER A 1 158 ? 68.559 -67.500 17.209 1.00 22.10 158 SER A N 1
ATOM 1162 C CA . SER A 1 158 ? 69.272 -66.282 17.586 1.00 24.50 158 SER A CA 1
ATOM 1163 C C . SER A 1 158 ? 70.141 -66.574 18.804 1.00 25.39 158 SER A C 1
ATOM 1164 O O . SER A 1 158 ? 69.622 -66.773 19.909 1.00 22.15 158 SER A O 1
ATOM 1167 N N . PHE A 1 159 ? 71.459 -66.562 18.606 1.00 20.27 159 PHE A N 1
ATOM 1168 C CA . PHE A 1 159 ? 72.401 -66.993 19.631 1.00 22.90 159 PHE A CA 1
ATOM 1169 C C . PHE A 1 159 ? 72.546 -65.953 20.732 1.00 23.25 159 PHE A C 1
ATOM 1170 O O . PHE A 1 159 ? 72.366 -64.749 20.518 1.00 23.10 159 PHE A O 1
ATOM 1178 N N . SER A 1 160 ? 72.903 -66.439 21.922 1.00 24.36 160 SER A N 1
ATOM 1179 C CA . SER A 1 160 ? 73.164 -65.574 23.065 1.00 25.66 160 SER A CA 1
ATOM 1180 C C . SER A 1 160 ? 74.538 -64.927 23.005 1.00 27.45 160 SER A C 1
ATOM 1181 O O . SER A 1 160 ? 74.774 -63.943 23.718 1.00 28.56 160 SER A O 1
ATOM 1184 N N . ASN A 1 161 ? 75.447 -65.475 22.192 1.00 23.11 161 ASN A N 1
ATOM 1185 C CA . ASN A 1 161 ? 76.814 -64.972 22.049 1.00 28.73 161 ASN A CA 1
ATOM 1186 C C . ASN A 1 161 ? 77.538 -64.894 23.393 1.00 25.79 161 ASN A C 1
ATOM 1187 O O . ASN A 1 161 ? 78.423 -64.059 23.577 1.00 30.01 161 ASN A O 1
ATOM 1192 N N . ASN A 1 162 ? 77.169 -65.742 24.351 1.00 24.89 162 ASN A N 1
ATOM 1193 C CA . ASN A 1 162 ? 77.897 -65.805 25.614 1.00 26.99 162 ASN A CA 1
ATOM 1194 C C . ASN A 1 162 ? 77.882 -67.237 26.133 1.00 29.96 162 ASN A C 1
ATOM 1195 O O . ASN A 1 162 ? 77.130 -68.092 25.653 1.00 31.19 162 ASN A O 1
ATOM 1200 N N . SER A 1 163 ? 78.752 -67.502 27.114 1.00 31.57 163 SER A N 1
ATOM 1201 C CA . SER A 1 163 ? 78.990 -68.880 27.542 1.00 34.64 163 SER A CA 1
ATOM 1202 C C . SER A 1 163 ? 77.758 -69.531 28.163 1.00 33.05 163 SER A C 1
ATOM 1203 O O . SER A 1 163 ? 77.721 -70.760 28.278 1.00 32.31 163 SER A O 1
ATOM 1206 N N . GLN A 1 164 ? 76.759 -68.748 28.561 1.00 30.73 164 GLN A N 1
ATOM 1207 C CA . GLN A 1 164 ? 75.455 -69.281 28.962 1.00 29.29 164 GLN A CA 1
ATOM 1208 C C . GLN A 1 164 ? 74.577 -69.332 27.716 1.00 34.79 164 GLN A C 1
ATOM 1209 O O . GLN A 1 164 ? 74.098 -68.302 27.229 1.00 30.29 164 GLN A O 1
ATOM 1215 N N . PHE A 1 165 ? 74.382 -70.544 27.194 1.00 32.99 165 PHE A N 1
ATOM 1216 C CA . PHE A 1 165 ? 73.754 -70.724 25.892 1.00 31.01 165 PHE A CA 1
ATOM 1217 C C . PHE A 1 165 ? 72.300 -70.255 25.874 1.00 32.22 165 PHE A C 1
ATOM 1218 O O . PHE A 1 165 ? 71.821 -69.777 24.841 1.00 27.41 165 PHE A O 1
ATOM 1226 N N . ALA A 1 166 ? 71.582 -70.387 26.988 1.00 29.43 166 ALA A N 1
ATOM 1227 C CA . ALA A 1 166 ? 70.167 -70.030 27.043 1.00 27.88 166 ALA A CA 1
ATOM 1228 C C . ALA A 1 166 ? 69.927 -68.624 27.568 1.00 28.08 166 ALA A C 1
ATOM 1229 O O . ALA A 1 166 ? 68.773 -68.199 27.657 1.00 36.40 166 ALA A O 1
ATOM 1231 N N . ASN A 1 167 ? 70.981 -67.888 27.904 1.00 27.00 167 ASN A N 1
ATOM 1232 C CA . ASN A 1 167 ? 70.846 -66.581 28.545 1.00 28.88 167 ASN A CA 1
ATOM 1233 C C . ASN A 1 167 ? 70.785 -65.475 27.490 1.00 26.97 167 ASN A C 1
ATOM 1234 O O . ASN A 1 167 ? 71.809 -64.928 27.072 1.00 25.52 167 ASN A O 1
ATOM 1239 N N . ASN A 1 168 ? 69.552 -65.115 27.104 1.00 27.14 168 ASN A N 1
ATOM 1240 C CA . ASN A 1 168 ? 69.198 -64.126 26.077 1.00 27.06 168 ASN A CA 1
ATOM 1241 C C . ASN A 1 168 ? 69.404 -64.681 24.676 1.00 27.29 168 ASN A C 1
ATOM 1242 O O . ASN A 1 168 ? 70.268 -64.216 23.925 1.00 26.10 168 ASN A O 1
ATOM 1247 N N . ARG A 1 169 ? 68.600 -65.677 24.318 1.00 23.53 169 ARG A N 1
ATOM 1248 C CA . ARG A 1 169 ? 68.570 -66.232 22.978 1.00 26.58 169 ARG A CA 1
ATOM 1249 C C . ARG A 1 169 ? 67.115 -66.299 22.523 1.00 28.40 169 ARG A C 1
ATOM 1250 O O . ARG A 1 169 ? 66.191 -66.050 23.300 1.00 29.33 169 ARG A O 1
ATOM 1258 N N . ALA A 1 170 ? 66.910 -66.648 21.254 1.00 21.18 170 ALA A N 1
ATOM 1259 C CA . ALA A 1 170 ? 65.568 -66.707 20.691 1.00 27.28 170 ALA A CA 1
ATOM 1260 C C . ALA A 1 170 ? 65.564 -67.661 19.507 1.00 24.20 170 ALA A C 1
ATOM 1261 O O . ALA A 1 170 ? 66.613 -68.020 18.962 1.00 24.17 170 ALA A O 1
ATOM 1263 N N . TYR A 1 171 ? 64.363 -68.070 19.118 1.00 22.09 171 TYR A N 1
ATOM 1264 C CA . TYR A 1 171 ? 64.186 -68.820 17.884 1.00 22.86 171 TYR A CA 1
ATOM 1265 C C . TYR A 1 171 ? 62.746 -68.643 17.442 1.00 24.80 171 TYR A C 1
ATOM 1266 O O . TYR A 1 171 ? 61.904 -68.152 18.197 1.00 26.83 171 TYR A O 1
ATOM 1275 N N . SER A 1 172 ? 62.471 -69.048 16.207 1.00 24.26 172 SER A N 1
ATOM 1276 C CA . SER A 1 172 ? 61.130 -68.882 15.668 1.00 26.13 172 SER A CA 1
ATOM 1277 C C . SER A 1 172 ? 60.961 -69.799 14.469 1.00 27.55 172 SER A C 1
ATOM 1278 O O . SER A 1 172 ? 61.934 -70.335 13.928 1.00 27.40 172 SER A O 1
ATOM 1281 N N . ALA A 1 173 ? 59.701 -69.986 14.078 1.00 20.07 173 ALA A N 1
ATOM 1282 C CA . ALA A 1 173 ? 59.357 -70.729 12.876 1.00 25.59 173 ALA A CA 1
ATOM 1283 C C . ALA A 1 173 ? 58.014 -70.227 12.365 1.00 26.58 173 ALA A C 1
ATOM 1284 O O . ALA A 1 173 ? 57.150 -69.808 13.140 1.00 22.09 173 ALA A O 1
ATOM 1286 N N . GLY A 1 174 ? 57.845 -70.276 11.052 1.00 21.45 174 GLY A N 1
ATOM 1287 C CA . GLY A 1 174 ? 56.597 -69.834 10.469 1.00 21.37 174 GLY A CA 1
ATOM 1288 C C . GLY A 1 174 ? 56.451 -70.391 9.076 1.00 27.79 174 GLY A C 1
ATOM 1289 O O . GLY A 1 174 ? 57.391 -70.943 8.497 1.00 24.77 174 GLY A O 1
ATOM 1290 N N . ALA A 1 175 ? 55.245 -70.224 8.539 1.00 23.44 175 ALA A N 1
ATOM 1291 C CA . ALA A 1 175 ? 54.932 -70.691 7.199 1.00 26.03 175 ALA A CA 1
ATOM 1292 C C . ALA A 1 175 ? 53.811 -69.837 6.630 1.00 31.27 175 ALA A C 1
ATOM 1293 O O . ALA A 1 175 ? 52.982 -69.301 7.373 1.00 27.46 175 ALA A O 1
ATOM 1295 N N . SER A 1 176 ? 53.793 -69.713 5.303 1.00 30.90 176 SER A N 1
ATOM 1296 C CA . SER A 1 176 ? 52.722 -69.020 4.597 1.00 31.69 176 SER A CA 1
ATOM 1297 C C . SER A 1 176 ? 52.266 -69.833 3.393 1.00 34.41 176 SER A C 1
ATOM 1298 O O . SER A 1 176 ? 53.003 -70.667 2.856 1.00 29.72 176 SER A O 1
ATOM 1301 N N . TYR A 1 177 ? 51.030 -69.568 2.973 1.00 37.64 177 TYR A N 1
ATOM 1302 C CA . TYR A 1 177 ? 50.478 -70.138 1.751 1.00 39.23 177 TYR A CA 1
ATOM 1303 C C . TYR A 1 177 ? 49.780 -69.032 0.973 1.00 39.45 177 TYR A C 1
ATOM 1304 O O . TYR A 1 177 ? 48.930 -68.328 1.525 1.00 37.80 177 TYR A O 1
ATOM 1313 N N . GLN A 1 178 ? 50.141 -68.879 -0.303 1.00 37.14 178 GLN A N 1
ATOM 1314 C CA . GLN A 1 178 ? 49.633 -67.805 -1.146 1.00 40.27 178 GLN A CA 1
ATOM 1315 C C . GLN A 1 178 ? 49.075 -68.384 -2.438 1.00 44.51 178 GLN A C 1
ATOM 1316 O O . GLN A 1 178 ? 49.661 -69.301 -3.021 1.00 39.73 178 GLN A O 1
ATOM 1322 N N . PHE A 1 179 ? 47.943 -67.844 -2.882 1.00 40.86 179 PHE A N 1
ATOM 1323 C CA . PHE A 1 179 ? 47.321 -68.277 -4.133 1.00 43.61 179 PHE A CA 1
ATOM 1324 C C . PHE A 1 179 ? 46.364 -67.182 -4.576 1.00 39.64 179 PHE A C 1
ATOM 1325 O O . PHE A 1 179 ? 45.336 -66.974 -3.927 1.00 41.00 179 PHE A O 1
ATOM 1333 N N . GLN A 1 180 ? 46.719 -66.476 -5.649 1.00 37.12 180 GLN A N 1
ATOM 1334 C CA . GLN A 1 180 ? 45.837 -65.545 -6.355 1.00 41.16 180 GLN A CA 1
ATOM 1335 C C . GLN A 1 180 ? 45.053 -64.635 -5.406 1.00 45.75 180 GLN A C 1
ATOM 1336 O O . GLN A 1 180 ? 43.820 -64.585 -5.421 1.00 57.35 180 GLN A O 1
ATOM 1342 N N . GLY A 1 181 ? 45.783 -63.893 -4.587 1.00 42.47 181 GLY A N 1
ATOM 1343 C CA . GLY A 1 181 ? 45.165 -62.930 -3.701 1.00 41.61 181 GLY A CA 1
ATOM 1344 C C . GLY A 1 181 ? 44.853 -63.445 -2.313 1.00 32.51 181 GLY A C 1
ATOM 1345 O O . GLY A 1 181 ? 44.642 -62.638 -1.406 1.00 37.80 181 GLY A O 1
ATOM 1346 N N . LEU A 1 182 ? 44.814 -64.761 -2.120 1.00 30.15 182 LEU A N 1
ATOM 1347 C CA . LEU A 1 182 ? 44.655 -65.339 -0.792 1.00 35.38 182 LEU A CA 1
ATOM 1348 C C . LEU A 1 182 ? 46.023 -65.526 -0.146 1.00 38.50 182 LEU A C 1
ATOM 1349 O O . LEU A 1 182 ? 46.959 -66.014 -0.785 1.00 37.00 182 LEU A O 1
ATOM 1354 N N . LYS A 1 183 ? 46.134 -65.138 1.119 1.00 32.77 183 LYS A N 1
ATOM 1355 C CA . LYS A 1 183 ? 47.356 -65.326 1.884 1.00 36.17 183 LYS A CA 1
ATOM 1356 C C . LYS A 1 183 ? 46.980 -65.895 3.245 1.00 34.10 183 LYS A C 1
ATOM 1357 O O . LYS A 1 183 ? 46.055 -65.398 3.893 1.00 36.41 183 LYS A O 1
ATOM 1363 N N . VAL A 1 184 ? 47.675 -66.951 3.657 1.00 30.25 184 VAL A N 1
ATOM 1364 C CA . VAL A 1 184 ? 47.522 -67.545 4.977 1.00 31.75 184 VAL A CA 1
ATOM 1365 C C . VAL A 1 184 ? 48.894 -67.587 5.638 1.00 36.64 184 VAL A C 1
ATOM 1366 O O . VAL A 1 184 ? 49.897 -67.854 4.971 1.00 32.70 184 VAL A O 1
ATOM 1370 N N . GLY A 1 185 ? 48.946 -67.311 6.936 1.00 28.61 185 GLY A N 1
ATOM 1371 C CA . GLY A 1 185 ? 50.210 -67.343 7.650 1.00 25.15 185 GLY A CA 1
ATOM 1372 C C . GLY A 1 185 ? 50.043 -67.812 9.075 1.00 27.05 185 GLY A C 1
ATOM 1373 O O . GLY A 1 185 ? 48.996 -67.611 9.699 1.00 26.62 185 GLY A O 1
ATOM 1374 N N . ALA A 1 186 ? 51.098 -68.435 9.595 1.00 24.09 186 ALA A N 1
ATOM 1375 C CA . ALA A 1 186 ? 51.151 -68.865 10.985 1.00 30.01 186 ALA A CA 1
ATOM 1376 C C . ALA A 1 186 ? 52.604 -68.814 11.427 1.00 25.02 186 ALA A C 1
ATOM 1377 O O . ALA A 1 186 ? 53.505 -69.031 10.618 1.00 23.40 186 ALA A O 1
ATOM 1379 N N . ALA A 1 187 ? 52.829 -68.529 12.711 1.00 22.98 187 ALA A N 1
ATOM 1380 C CA . ALA A 1 187 ? 54.193 -68.340 13.190 1.00 24.81 187 ALA A CA 1
ATOM 1381 C C . ALA A 1 187 ? 54.250 -68.557 14.692 1.00 23.29 187 ALA A C 1
ATOM 1382 O O . ALA A 1 187 ? 53.251 -68.429 15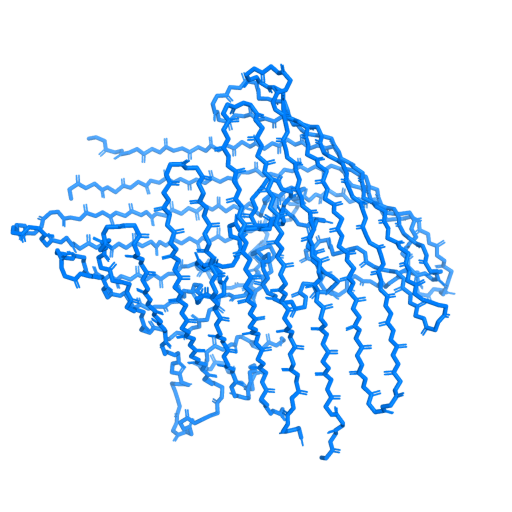.402 1.00 24.06 187 ALA A O 1
ATOM 1384 N N . TYR A 1 188 ? 55.456 -68.861 15.160 1.00 22.47 188 TYR A N 1
ATOM 1385 C CA . TYR A 1 188 ? 55.728 -69.132 16.563 1.00 29.18 188 TYR A CA 1
ATOM 1386 C C . TYR A 1 188 ? 57.133 -68.640 16.866 1.00 28.16 188 TYR A C 1
ATOM 1387 O O . TYR A 1 188 ? 58.067 -68.953 16.124 1.00 27.15 188 TYR A O 1
ATOM 1396 N N . SER A 1 189 ? 57.282 -67.891 17.955 1.00 23.54 189 SER A N 1
ATOM 1397 C CA . SER A 1 189 ? 58.567 -67.329 18.343 1.00 29.05 189 SER A CA 1
ATOM 1398 C C . SER A 1 189 ? 58.726 -67.419 19.849 1.00 31.60 189 SER A C 1
ATOM 1399 O O . SER A 1 189 ? 57.771 -67.181 20.595 1.00 25.74 189 SER A O 1
ATOM 1402 N N . GLN A 1 190 ? 59.939 -67.749 20.290 1.00 25.99 190 GLN A N 1
ATOM 1403 C CA . GLN A 1 190 ? 60.234 -67.886 21.707 1.00 26.32 190 GLN A CA 1
ATOM 1404 C C . GLN A 1 190 ? 61.580 -67.254 22.017 1.00 25.87 190 GLN A C 1
ATOM 1405 O O . GLN A 1 190 ? 62.544 -67.442 21.272 1.00 31.22 190 GLN A O 1
ATOM 1411 N N . ALA A 1 191 ? 61.642 -66.524 23.130 1.00 25.52 191 ALA A N 1
ATOM 1412 C CA . ALA A 1 191 ? 62.886 -65.985 23.658 1.00 25.39 191 ALA A CA 1
ATOM 1413 C C . ALA A 1 191 ? 63.065 -66.443 25.100 1.00 29.07 191 ALA A C 1
ATOM 1414 O O . ALA A 1 191 ? 62.092 -66.579 25.848 1.00 36.24 191 ALA A O 1
ATOM 1416 N N . ASN A 1 192 ? 64.315 -66.686 25.484 1.00 26.53 192 ASN A N 1
ATOM 1417 C CA . ASN A 1 192 ? 64.674 -66.995 26.864 1.00 30.62 192 ASN A CA 1
ATOM 1418 C C . ASN A 1 192 ? 65.595 -65.912 27.401 1.00 32.46 192 ASN A C 1
ATOM 1419 O O . ASN A 1 192 ? 66.646 -65.636 26.810 1.00 25.60 192 ASN A O 1
ATOM 1424 N N . ASN A 1 193 ? 65.193 -65.308 28.522 1.00 32.13 193 ASN A N 1
ATOM 1425 C CA . ASN A 1 193 ? 65.957 -64.256 29.194 1.00 34.03 193 ASN A CA 1
ATOM 1426 C C . ASN A 1 193 ? 66.179 -63.057 28.277 1.00 29.41 193 ASN A C 1
ATOM 1427 O O . ASN A 1 193 ? 67.281 -62.509 28.199 1.00 29.66 193 ASN A O 1
ATOM 1432 N N . ALA A 1 194 ? 65.121 -62.649 27.578 1.00 28.73 194 ALA A N 1
ATOM 1433 C CA . ALA A 1 194 ? 65.223 -61.561 26.613 1.00 31.18 194 ALA A CA 1
ATOM 1434 C C . ALA A 1 194 ? 65.686 -60.276 27.287 1.00 29.88 194 ALA A C 1
ATOM 1435 O O . ALA A 1 194 ? 65.132 -59.860 28.307 1.00 36.60 194 ALA A O 1
ATOM 1437 N N . GLY A 1 195 ? 66.706 -59.648 26.706 1.00 29.24 195 GLY A N 1
ATOM 1438 C CA . GLY A 1 195 ? 67.222 -58.387 27.201 1.00 32.38 195 GLY A CA 1
ATOM 1439 C C . GLY A 1 195 ? 68.115 -58.493 28.414 1.00 34.22 195 GLY A C 1
ATOM 1440 O O . GLY A 1 195 ? 68.465 -57.463 28.995 1.00 36.23 195 GLY A O 1
ATOM 1441 N N . ALA A 1 196 ? 68.498 -59.706 28.817 1.00 33.92 196 ALA A N 1
ATOM 1442 C CA . ALA A 1 196 ? 69.262 -59.880 30.044 1.00 34.51 196 ALA A CA 1
ATOM 1443 C C . ALA A 1 196 ? 70.715 -59.442 29.915 1.00 38.98 196 ALA A C 1
ATOM 1444 O O . ALA A 1 196 ? 71.409 -59.377 30.936 1.00 40.48 196 ALA A O 1
ATOM 1446 N N . ASN A 1 197 ? 71.197 -59.143 28.710 1.00 32.34 197 ASN A N 1
ATOM 1447 C CA . ASN A 1 197 ? 72.586 -58.735 28.536 1.00 30.39 197 ASN A CA 1
ATOM 1448 C C . ASN A 1 197 ? 72.713 -58.006 27.204 1.00 30.21 197 ASN A C 1
ATOM 1449 O O . ASN A 1 197 ? 71.740 -57.841 26.463 1.00 33.63 197 ASN A O 1
ATOM 1454 N N . THR A 1 198 ? 73.931 -57.571 26.906 1.00 29.58 198 THR A N 1
ATOM 1455 C CA . THR A 1 198 ? 74.238 -56.818 25.696 1.00 34.98 198 THR A CA 1
ATOM 1456 C C . THR A 1 198 ? 74.753 -57.689 24.560 1.00 32.77 198 THR A C 1
ATOM 1457 O O . THR A 1 198 ? 74.906 -57.191 23.441 1.00 29.67 198 THR A O 1
ATOM 1461 N N . THR A 1 199 ? 75.033 -58.964 24.822 1.00 32.33 199 THR A N 1
ATOM 1462 C CA . THR A 1 199 ? 75.562 -59.863 23.807 1.00 34.09 199 THR A CA 1
ATOM 1463 C C . THR A 1 199 ? 74.481 -60.664 23.089 1.00 25.03 199 THR A C 1
ATOM 1464 O O . THR A 1 199 ? 74.713 -61.107 21.958 1.00 30.63 199 THR A O 1
ATOM 1468 N N . GLY A 1 200 ? 73.310 -60.842 23.703 1.00 23.14 200 GLY A N 1
ATOM 1469 C CA . GLY A 1 200 ? 72.340 -61.823 23.262 1.00 23.11 200 GLY A CA 1
ATOM 1470 C C . GLY A 1 200 ? 71.359 -61.319 22.214 1.00 27.80 200 GLY A C 1
ATOM 1471 O O . GLY A 1 200 ? 71.503 -60.243 21.627 1.00 23.00 200 GLY A O 1
ATOM 1472 N N . ALA A 1 201 ? 70.314 -62.126 22.015 1.00 24.28 201 ALA A N 1
ATOM 1473 C CA . ALA A 1 201 ? 69.418 -61.979 20.870 1.00 26.02 201 ALA A CA 1
ATOM 1474 C C . ALA A 1 201 ? 68.555 -60.726 20.966 1.00 25.27 201 ALA A C 1
ATOM 1475 O O . ALA A 1 201 ? 68.302 -60.062 19.953 1.00 23.62 201 ALA A O 1
ATOM 1477 N N . THR A 1 202 ? 68.069 -60.399 22.158 1.00 21.11 202 THR A N 1
ATOM 1478 C CA . THR A 1 202 ? 67.161 -59.272 22.342 1.00 29.63 202 THR A CA 1
ATOM 1479 C C . THR A 1 202 ? 67.868 -58.164 23.109 1.00 28.05 202 THR A C 1
ATOM 1480 O O . THR A 1 202 ? 68.463 -58.420 24.165 1.00 24.07 202 THR A O 1
ATOM 1484 N N . ASP A 1 203 ? 67.815 -56.942 22.565 1.00 23.03 203 ASP A N 1
ATOM 1485 C CA . ASP A 1 203 ? 68.414 -55.785 23.223 1.00 24.12 203 ASP A CA 1
ATOM 1486 C C . ASP A 1 203 ? 67.787 -55.565 24.603 1.00 33.20 203 ASP A C 1
ATOM 1487 O O . ASP A 1 203 ? 66.604 -55.859 24.811 1.00 30.21 203 ASP A O 1
ATOM 1492 N N . PRO A 1 204 ? 68.557 -55.048 25.565 1.00 32.26 204 PRO A N 1
ATOM 1493 C CA . PRO A 1 204 ? 67.962 -54.627 26.841 1.00 34.57 204 PRO A CA 1
ATOM 1494 C C . PRO A 1 204 ? 66.777 -53.696 26.619 1.00 42.78 204 PRO A C 1
ATOM 1495 O O . PRO A 1 204 ? 66.756 -52.913 25.667 1.00 40.89 204 PRO A O 1
ATOM 1499 N N . LEU A 1 205 ? 65.805 -53.794 27.532 1.00 50.00 205 LEU A N 1
ATOM 1500 C CA . LEU A 1 205 ? 64.469 -53.170 27.479 1.00 51.66 205 LEU A CA 1
ATOM 1501 C C . LEU A 1 205 ? 63.527 -54.081 26.703 1.00 60.47 205 LEU A C 1
ATOM 1502 O O . LEU A 1 205 ? 63.290 -55.225 27.104 1.00 63.55 205 LEU A O 1
ATOM 1507 N N . GLN A 1 219 ? 64.440 -62.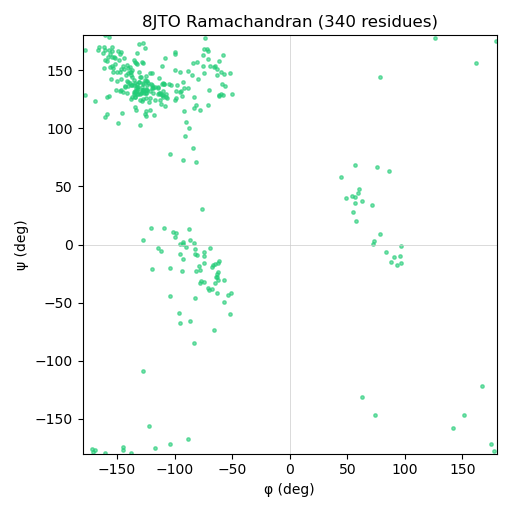763 34.514 1.00 53.15 219 GLN A N 1
ATOM 1508 C CA . GLN A 1 219 ? 63.431 -62.763 33.460 1.00 52.03 219 GLN A CA 1
ATOM 1509 C C . GLN A 1 219 ? 62.802 -64.163 33.355 1.00 53.28 219 GLN A C 1
ATOM 1510 O O . GLN A 1 219 ? 62.255 -64.672 34.337 1.00 60.44 219 GLN A O 1
ATOM 1516 N N . GLY A 1 220 ? 62.892 -64.782 32.195 1.00 51.02 220 GLY A N 1
ATOM 1517 C CA . GLY A 1 220 ? 62.170 -66.001 31.911 1.00 42.08 220 GLY A CA 1
ATOM 1518 C C . GLY A 1 220 ? 61.868 -66.101 30.420 1.00 42.37 220 GLY A C 1
ATOM 1519 O O . GLY A 1 220 ? 62.658 -65.652 29.585 1.00 39.50 220 GLY A O 1
ATOM 1520 N N . ARG A 1 221 ? 60.722 -66.691 30.104 1.00 43.67 221 ARG A N 1
ATOM 1521 C CA . ARG A 1 221 ? 60.403 -67.105 28.744 1.00 37.40 221 ARG A CA 1
ATOM 1522 C C . ARG A 1 221 ? 59.299 -66.234 28.151 1.00 35.69 221 ARG A C 1
ATOM 1523 O O . ARG A 1 221 ? 58.217 -66.100 28.737 1.00 36.77 221 ARG A O 1
ATOM 1531 N N . SER A 1 222 ? 59.566 -65.665 26.978 1.00 30.37 222 SER A N 1
ATOM 1532 C CA . SER A 1 222 ? 58.618 -64.817 26.266 1.00 32.37 222 SER A CA 1
ATOM 1533 C C . SER A 1 222 ? 58.290 -65.440 24.914 1.00 30.72 222 SER A C 1
ATOM 1534 O O . SER A 1 222 ? 59.189 -65.894 24.198 1.00 27.76 222 SER A O 1
ATOM 1537 N N . ARG A 1 223 ? 57.004 -65.473 24.569 1.00 26.56 223 ARG A N 1
ATOM 1538 C CA . ARG A 1 223 ? 56.573 -66.142 23.350 1.00 30.66 223 ARG A CA 1
ATOM 1539 C C . ARG A 1 223 ? 55.523 -65.317 22.622 1.00 28.73 223 ARG A C 1
ATOM 1540 O O . ARG A 1 223 ? 54.703 -64.631 23.237 1.00 25.87 223 ARG A O 1
ATOM 1548 N N . VAL A 1 224 ? 55.564 -65.397 21.295 1.00 24.48 224 VAL A N 1
ATOM 1549 C CA . VAL A 1 224 ? 54.526 -64.862 20.424 1.00 22.60 224 VAL A CA 1
ATOM 1550 C C . VAL A 1 224 ? 54.173 -65.949 19.425 1.00 28.07 224 VAL A C 1
ATOM 1551 O O . VAL A 1 224 ? 55.066 -66.590 18.858 1.00 28.48 224 VAL A O 1
ATOM 1555 N N . TYR A 1 225 ? 52.880 -66.173 19.220 1.00 22.96 225 TYR A N 1
ATOM 1556 C CA . TYR A 1 225 ? 52.456 -67.045 18.138 1.00 26.47 225 TYR A CA 1
ATOM 1557 C C . TYR A 1 225 ? 51.125 -66.534 17.621 1.00 26.03 225 TYR A C 1
ATOM 1558 O O . TYR A 1 225 ? 50.463 -65.717 18.264 1.00 23.71 225 TYR A O 1
ATOM 1567 N N . GLY A 1 226 ? 50.753 -66.989 16.436 1.00 19.70 226 GLY A N 1
ATOM 1568 C CA . GLY A 1 226 ? 49.546 -66.475 15.833 1.00 20.54 226 GLY A CA 1
ATOM 1569 C C . GLY A 1 226 ? 49.303 -67.099 14.482 1.00 23.05 226 GLY A C 1
ATOM 1570 O O . GLY A 1 226 ? 50.128 -67.852 13.954 1.00 25.47 226 GLY A O 1
ATOM 1571 N N . ALA A 1 227 ? 48.152 -66.751 13.918 1.00 26.07 227 ALA A N 1
ATOM 1572 C CA . ALA A 1 227 ? 47.758 -67.251 12.612 1.00 21.32 227 ALA A CA 1
ATOM 1573 C C . ALA A 1 227 ? 46.672 -66.343 12.061 1.00 21.20 227 ALA A C 1
ATOM 1574 O O . ALA A 1 227 ? 45.914 -65.725 12.814 1.00 20.49 227 ALA A O 1
ATOM 1576 N N . GLY A 1 228 ? 46.605 -66.275 10.740 1.00 21.59 228 GLY A N 1
ATOM 1577 C CA . GLY A 1 228 ? 45.635 -65.408 10.107 1.00 23.87 228 GLY A CA 1
ATOM 1578 C C . GLY A 1 228 ? 45.562 -65.685 8.624 1.00 23.97 228 GLY A C 1
ATOM 1579 O O . GLY A 1 228 ? 46.218 -66.585 8.096 1.00 24.18 228 GLY A O 1
ATOM 1580 N N . ALA A 1 229 ? 44.747 -64.881 7.958 1.00 21.63 229 ALA A N 1
ATOM 1581 C CA . ALA A 1 229 ? 44.559 -64.991 6.526 1.00 32.32 229 ALA A CA 1
ATOM 1582 C C . ALA A 1 229 ? 44.080 -63.647 6.014 1.00 27.99 229 ALA A C 1
ATOM 1583 O O . ALA A 1 229 ? 43.454 -62.877 6.751 1.00 28.69 229 ALA A O 1
ATOM 1585 N N . SER A 1 230 ? 44.384 -63.370 4.749 1.00 29.50 230 SER A N 1
ATOM 1586 C CA . SER A 1 230 ? 43.907 -62.168 4.086 1.00 32.23 230 SER A CA 1
ATOM 1587 C C . SER A 1 230 ? 43.600 -62.495 2.633 1.00 34.56 230 SER A C 1
ATOM 1588 O O . SER A 1 230 ? 44.072 -63.494 2.082 1.00 35.28 230 SER A O 1
ATOM 1591 N N . TYR A 1 231 ? 42.800 -61.632 2.017 1.00 29.04 231 TYR A N 1
ATOM 1592 C CA . TYR A 1 231 ? 42.406 -61.794 0.630 1.00 37.91 231 TYR A CA 1
ATOM 1593 C C . TYR A 1 231 ? 42.401 -60.437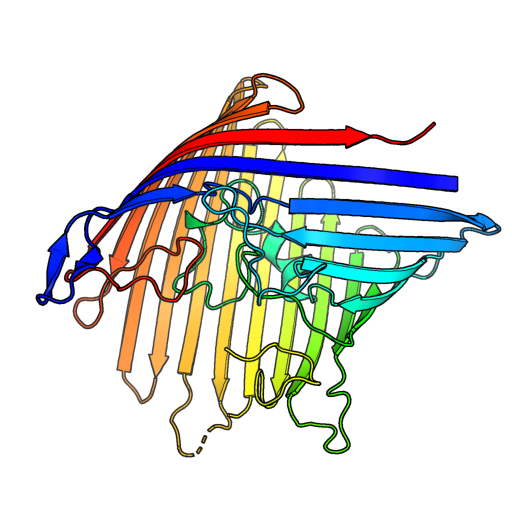 -0.052 1.00 34.82 231 TYR A C 1
ATOM 1594 O O . TYR A 1 231 ? 41.922 -59.450 0.513 1.00 40.13 231 TYR A O 1
ATOM 1603 N N . ALA A 1 232 ? 42.935 -60.399 -1.268 1.00 34.86 232 ALA A N 1
ATOM 1604 C CA . ALA A 1 232 ? 42.955 -59.200 -2.091 1.00 35.94 232 ALA A CA 1
ATOM 1605 C C . ALA A 1 232 ? 42.397 -59.526 -3.470 1.00 40.50 232 ALA A C 1
ATOM 1606 O O . ALA A 1 232 ? 42.722 -60.565 -4.049 1.00 43.29 232 ALA A O 1
ATOM 1608 N N . TYR A 1 233 ? 41.537 -58.646 -3.978 1.00 35.95 233 TYR A N 1
ATOM 1609 C CA . TYR A 1 233 ? 41.097 -58.714 -5.366 1.00 52.81 233 TYR A CA 1
ATOM 1610 C C . TYR A 1 233 ? 40.625 -57.328 -5.778 1.00 46.57 233 TYR A C 1
ATOM 1611 O O . TYR A 1 233 ? 39.799 -56.724 -5.088 1.00 43.63 233 TYR A O 1
ATOM 1620 N N . GLY A 1 234 ? 41.152 -56.829 -6.893 1.00 47.95 234 GLY A N 1
ATOM 1621 C CA . GLY A 1 234 ? 40.790 -55.516 -7.376 1.00 43.26 234 GLY A CA 1
ATOM 1622 C C . GLY A 1 234 ? 41.171 -54.418 -6.402 1.00 42.80 234 GLY A C 1
ATOM 1623 O O . GLY A 1 234 ? 42.301 -54.358 -5.907 1.00 42.38 234 GLY A O 1
ATOM 1624 N N . PRO A 1 235 ? 40.231 -53.519 -6.111 1.00 37.25 235 PRO A N 1
ATOM 1625 C CA . PRO A 1 235 ? 40.503 -52.411 -5.188 1.00 39.72 235 PRO A CA 1
ATOM 1626 C C . PRO A 1 235 ? 40.283 -52.748 -3.721 1.00 39.90 235 PRO A C 1
ATOM 1627 O O . PRO A 1 235 ? 40.408 -51.855 -2.876 1.00 34.18 235 PRO A O 1
ATOM 1631 N N . LEU A 1 236 ? 39.960 -53.994 -3.400 1.00 35.17 236 LEU A N 1
ATOM 1632 C CA . LEU A 1 236 ? 39.543 -54.373 -2.061 1.00 42.45 236 LEU A CA 1
ATOM 1633 C C . LEU A 1 236 ? 40.511 -55.399 -1.497 1.00 41.90 236 LEU A C 1
ATOM 1634 O O . LEU A 1 236 ? 40.939 -56.315 -2.205 1.00 41.27 236 LEU A O 1
ATOM 1639 N N . GLN A 1 237 ? 40.862 -55.230 -0.224 1.00 37.62 237 GLN A N 1
ATOM 1640 C CA . GLN A 1 237 ? 41.695 -56.190 0.485 1.00 38.49 237 GLN A CA 1
ATOM 1641 C C . GLN A 1 237 ? 41.276 -56.202 1.951 1.00 37.89 237 GLN A C 1
ATOM 1642 O O . GLN A 1 237 ? 40.814 -55.190 2.486 1.00 38.90 237 GLN A O 1
ATOM 1648 N N . GLY A 1 238 ? 41.415 -57.357 2.589 1.00 35.29 238 GLY A N 1
ATOM 1649 C CA . GLY A 1 238 ? 41.075 -57.459 3.997 1.00 34.37 238 GLY A CA 1
ATOM 1650 C C . GLY A 1 238 ? 41.613 -58.743 4.581 1.00 35.54 238 GLY A C 1
ATOM 1651 O O . GLY A 1 238 ? 42.038 -59.649 3.858 1.00 29.49 238 GLY A O 1
ATOM 1652 N N . GLY A 1 239 ? 41.583 -58.814 5.909 1.00 30.14 239 GLY A N 1
ATOM 1653 C CA . GLY A 1 239 ? 42.109 -59.995 6.572 1.00 30.93 239 GLY A CA 1
ATOM 1654 C C . GLY A 1 239 ? 41.708 -60.084 8.029 1.00 28.68 239 GLY A C 1
ATOM 1655 O O . GLY A 1 239 ? 41.169 -59.144 8.622 1.00 26.66 239 GLY A O 1
ATOM 1656 N N . LEU A 1 240 ? 42.000 -61.251 8.596 1.00 25.56 240 LEU A N 1
ATOM 1657 C CA . LEU A 1 240 ? 41.775 -61.566 9.998 1.00 25.20 240 LEU A CA 1
ATOM 1658 C C . LEU A 1 240 ? 43.068 -62.121 10.565 1.00 24.40 240 LEU A C 1
ATOM 1659 O O . LEU A 1 240 ? 43.793 -62.850 9.876 1.00 24.81 240 LEU A O 1
ATOM 1664 N N . LEU A 1 241 ? 43.347 -61.803 11.825 1.00 22.91 241 LEU A N 1
ATOM 1665 C CA . LEU A 1 241 ? 44.607 -62.228 12.419 1.00 26.89 241 LEU A CA 1
ATOM 1666 C C . LEU A 1 241 ? 44.435 -62.409 13.915 1.00 25.26 241 LEU A C 1
ATOM 1667 O O . LEU A 1 241 ? 43.889 -61.531 14.589 1.00 27.25 241 LEU A O 1
ATOM 1672 N N . TRP A 1 242 ? 44.929 -63.527 14.427 1.00 21.53 242 TRP A N 1
ATOM 1673 C CA . TRP A 1 242 ? 45.008 -63.766 15.856 1.00 24.66 242 TRP A CA 1
ATOM 1674 C C . TRP A 1 242 ? 46.470 -63.907 16.254 1.00 26.74 242 TRP A C 1
ATOM 1675 O O . TRP A 1 242 ? 47.244 -64.577 15.562 1.00 21.92 242 TRP A O 1
ATOM 1686 N N . THR A 1 243 ? 46.852 -63.256 17.353 1.00 20.26 243 THR A N 1
ATOM 1687 C CA . THR A 1 243 ? 48.169 -63.438 17.940 1.00 23.17 243 THR A CA 1
ATOM 1688 C C . THR A 1 243 ? 48.033 -63.549 19.449 1.00 24.84 243 THR A C 1
ATOM 1689 O O . THR A 1 243 ? 47.131 -62.962 20.054 1.00 23.18 243 THR A O 1
ATOM 1693 N N . GLN A 1 244 ? 48.955 -64.289 20.053 1.00 24.78 244 GLN A N 1
ATOM 1694 C CA . GLN A 1 244 ? 49.101 -64.304 21.497 1.00 27.83 244 GLN A CA 1
ATOM 1695 C C . GLN A 1 244 ? 50.555 -64.042 21.862 1.00 27.80 244 GLN A C 1
ATOM 1696 O O . GLN A 1 244 ? 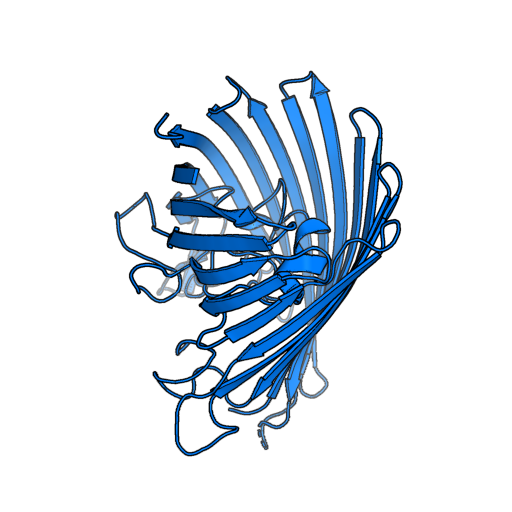51.469 -64.642 21.281 1.00 23.56 244 GLN A O 1
ATOM 1702 N N . SER A 1 245 ? 50.754 -63.141 22.817 1.00 20.42 245 SER A N 1
ATOM 1703 C CA . SER A 1 245 ? 52.034 -62.911 23.466 1.00 27.39 245 SER A CA 1
ATOM 1704 C C . SER A 1 245 ? 51.952 -63.405 24.902 1.00 30.04 245 SER A C 1
ATOM 1705 O O . SER A 1 245 ? 50.931 -63.227 25.573 1.00 29.31 245 SER A O 1
ATOM 1708 N N . ARG A 1 246 ? 53.016 -64.049 25.363 1.00 25.07 246 ARG A N 1
ATOM 1709 C CA . ARG A 1 246 ? 52.983 -64.726 26.651 1.00 34.69 246 ARG A CA 1
ATOM 1710 C C . ARG A 1 246 ? 54.335 -64.607 27.338 1.00 33.53 246 ARG A C 1
ATOM 1711 O O . ARG A 1 246 ? 55.374 -64.876 26.727 1.00 34.27 246 ARG A O 1
ATOM 1719 N N . LEU A 1 247 ? 54.311 -64.206 28.605 1.00 32.25 247 LEU A N 1
ATOM 1720 C CA . LEU A 1 247 ? 55.467 -64.238 29.493 1.00 32.65 247 LEU A CA 1
ATOM 1721 C C . LEU A 1 247 ? 55.198 -65.286 30.567 1.00 37.86 247 LEU A C 1
ATOM 1722 O O . LEU A 1 247 ? 54.200 -65.184 31.285 1.00 41.09 247 LEU A O 1
ATOM 1727 N N . ASP A 1 248 ? 56.063 -66.296 30.664 1.00 36.08 248 ASP A N 1
ATOM 1728 C CA . ASP A 1 248 ? 55.936 -67.313 31.706 1.00 37.00 248 ASP A CA 1
ATOM 1729 C C . ASP A 1 248 ? 57.334 -67.741 32.150 1.00 44.48 248 ASP A C 1
ATOM 1730 O O . ASP A 1 248 ? 58.345 -67.165 31.731 1.00 39.36 248 ASP A O 1
ATOM 1735 N N . ASN A 1 249 ? 57.385 -68.759 33.016 1.00 49.03 249 ASN A N 1
ATOM 1736 C CA . ASN A 1 249 ? 58.637 -69.256 33.598 1.00 52.88 249 ASN A CA 1
ATOM 1737 C C . ASN A 1 249 ? 59.405 -68.153 34.322 1.00 50.13 249 ASN A C 1
ATOM 1738 O O . ASN A 1 249 ? 60.639 -68.129 34.299 1.00 56.82 249 ASN A O 1
ATOM 1743 N N . LEU A 1 250 ? 58.695 -67.230 34.966 1.00 42.46 250 LEU A N 1
ATOM 1744 C CA . LEU A 1 250 ? 59.348 -66.060 35.551 1.00 51.80 250 LEU A CA 1
ATOM 1745 C C . LEU A 1 250 ? 59.930 -66.343 36.937 1.00 59.59 250 LEU A C 1
ATOM 1746 O O . LEU A 1 250 ? 59.546 -67.305 37.605 1.00 61.00 250 LEU A O 1
ATOM 1751 N N . GLY A 1 253 ? 59.070 -66.533 40.937 1.00 69.49 253 GLY A N 1
ATOM 1752 C CA . GLY A 1 253 ? 57.730 -67.096 40.943 1.00 63.86 253 GLY A CA 1
ATOM 1753 C C . GLY A 1 253 ? 56.641 -66.105 40.561 1.00 65.51 253 GLY A C 1
ATOM 1754 O O . GLY A 1 253 ? 55.508 -66.204 41.032 1.00 68.76 253 GLY A O 1
ATOM 1755 N N . ALA A 1 254 ? 56.992 -65.144 39.709 1.00 63.33 254 ALA A N 1
ATOM 1756 C CA . ALA A 1 254 ? 56.031 -64.153 39.247 1.00 60.98 254 ALA A CA 1
ATOM 1757 C C . ALA A 1 254 ? 54.933 -64.826 38.419 1.00 60.48 254 ALA A C 1
ATOM 1758 O O . ALA A 1 254 ? 55.154 -65.884 37.822 1.00 56.05 254 ALA A O 1
ATOM 1760 N N . PRO A 1 255 ? 53.734 -64.243 38.370 1.00 56.58 255 PRO A N 1
ATOM 1761 C CA . PRO A 1 255 ? 52.632 -64.911 37.669 1.00 54.83 255 PRO A CA 1
ATOM 1762 C C . PRO A 1 255 ? 52.718 -64.712 36.163 1.00 44.76 255 PRO A C 1
ATOM 1763 O O . PRO A 1 255 ? 53.110 -63.648 35.677 1.00 46.66 255 PRO A O 1
ATOM 1767 N N . THR A 1 256 ? 52.356 -65.765 35.430 1.00 41.22 256 THR A N 1
ATOM 1768 C CA . THR A 1 256 ? 52.310 -65.717 33.974 1.00 41.54 256 THR A CA 1
ATOM 1769 C C . THR A 1 256 ? 51.400 -64.593 33.490 1.00 41.58 256 THR A C 1
ATOM 1770 O O . THR A 1 256 ? 50.317 -64.369 34.035 1.00 42.64 256 THR A O 1
ATOM 1774 N N . ILE A 1 257 ? 51.864 -63.860 32.478 1.00 38.16 257 ILE A N 1
ATOM 1775 C CA . ILE A 1 257 ? 51.068 -62.849 31.791 1.00 33.52 257 ILE A CA 1
ATOM 1776 C C . ILE A 1 257 ? 50.846 -63.317 30.358 1.00 39.11 257 ILE A C 1
ATOM 1777 O O . ILE A 1 257 ? 51.779 -63.797 29.701 1.00 37.11 257 ILE A O 1
ATOM 1782 N N . ARG A 1 258 ? 49.615 -63.182 29.867 1.00 31.70 258 ARG A N 1
ATOM 1783 C CA . ARG A 1 258 ? 49.355 -63.489 28.468 1.00 35.11 258 ARG A CA 1
ATOM 1784 C C . ARG A 1 258 ? 48.352 -62.495 27.902 1.00 29.80 258 ARG A C 1
ATOM 1785 O O . ARG A 1 258 ? 47.453 -62.016 28.602 1.00 31.88 258 ARG A O 1
ATOM 1793 N N . ALA A 1 259 ? 48.538 -62.171 26.625 1.00 28.57 259 ALA A N 1
ATOM 1794 C CA . ALA A 1 259 ? 47.686 -61.234 25.907 1.00 26.29 259 ALA A CA 1
ATOM 1795 C C . ALA A 1 259 ? 47.313 -61.844 24.565 1.00 29.18 259 ALA A C 1
ATOM 1796 O O . ALA A 1 259 ? 48.191 -62.298 23.825 1.00 27.71 259 ALA A O 1
ATOM 1798 N N . ASP A 1 260 ? 46.018 -61.853 24.254 1.00 23.55 260 ASP A N 1
ATOM 1799 C CA . ASP A 1 260 ? 45.507 -62.314 22.971 1.00 29.05 260 ASP A CA 1
ATOM 1800 C C . ASP A 1 260 ? 44.997 -61.117 22.183 1.00 24.60 260 ASP A C 1
ATOM 1801 O O . ASP A 1 260 ? 44.356 -60.222 22.744 1.00 24.31 260 ASP A O 1
ATOM 1806 N N . ASN A 1 261 ? 45.302 -61.095 20.889 1.00 20.92 261 ASN A N 1
ATOM 1807 C CA . ASN A 1 261 ? 44.912 -60.006 20.007 1.00 22.04 261 ASN A CA 1
ATOM 1808 C C . ASN A 1 261 ? 44.132 -60.585 18.835 1.00 23.46 261 ASN A C 1
ATOM 1809 O O . ASN A 1 261 ? 44.575 -61.556 18.211 1.00 25.31 261 ASN A O 1
ATOM 1814 N N . TYR A 1 262 ? 42.966 -60.004 18.557 1.00 21.29 262 TYR A N 1
ATOM 1815 C CA . TYR A 1 262 ? 42.092 -60.436 17.473 1.00 25.71 262 TYR A CA 1
ATOM 1816 C C . TYR A 1 262 ? 41.833 -59.222 16.597 1.00 24.33 262 TYR A C 1
ATOM 1817 O O . TYR A 1 262 ? 41.225 -58.249 17.051 1.00 23.69 262 TYR A O 1
ATOM 1826 N N . GLU A 1 263 ? 42.299 -59.268 15.353 1.00 24.54 263 GLU A N 1
ATOM 1827 C CA . GLU A 1 263 ? 42.214 -58.117 14.470 1.00 26.94 263 GLU A CA 1
ATOM 1828 C C . GLU A 1 263 ? 41.482 -58.471 13.184 1.00 28.73 263 GLU A C 1
ATOM 1829 O O . GLU A 1 263 ? 41.642 -59.569 12.644 1.00 22.57 263 GLU A O 1
ATOM 1835 N N . ALA A 1 264 ? 40.655 -57.536 12.724 1.00 22.86 264 ALA A N 1
ATOM 1836 C CA . ALA A 1 264 ? 40.100 -57.534 11.382 1.00 29.47 264 ALA A CA 1
ATOM 1837 C C . ALA A 1 264 ? 40.486 -56.218 10.721 1.00 30.59 264 ALA A C 1
ATOM 1838 O O . ALA A 1 264 ? 40.473 -55.166 11.370 1.00 24.41 264 ALA A O 1
ATOM 1840 N N . ASN A 1 265 ? 40.856 -56.275 9.443 1.00 24.74 265 ASN A N 1
ATOM 1841 C CA . ASN A 1 265 ? 41.196 -55.069 8.703 1.00 25.92 265 ASN A CA 1
ATOM 1842 C C . ASN A 1 265 ? 40.679 -55.171 7.274 1.00 27.50 265 ASN A C 1
ATOM 1843 O O . ASN A 1 265 ? 40.494 -56.264 6.732 1.00 25.24 265 ASN A O 1
ATOM 1848 N N . VAL A 1 266 ? 40.447 -54.010 6.672 1.00 26.41 266 VAL A N 1
ATOM 1849 C CA . VAL A 1 266 ? 39.988 -53.904 5.293 1.00 26.97 266 VAL A CA 1
ATOM 1850 C C . VAL A 1 266 ? 40.534 -52.601 4.733 1.00 33.12 266 VAL A C 1
ATOM 1851 O O . VAL A 1 266 ? 40.592 -51.589 5.437 1.00 29.79 266 VAL A O 1
ATOM 1855 N N . LYS A 1 267 ? 40.961 -52.640 3.472 1.00 27.45 267 LYS A N 1
ATOM 1856 C CA . LYS A 1 267 ? 41.418 -51.461 2.757 1.00 32.12 267 LYS A CA 1
ATOM 1857 C C . LYS A 1 267 ? 40.750 -51.417 1.389 1.00 34.41 267 LYS A C 1
ATOM 1858 O O . LYS A 1 267 ? 40.659 -52.436 0.701 1.00 32.78 267 LYS A O 1
ATOM 1864 N N . TYR A 1 268 ? 40.277 -50.237 0.993 1.00 33.77 268 TYR A N 1
ATOM 1865 C CA . TYR A 1 268 ? 39.611 -50.088 -0.290 1.00 35.04 268 TYR A CA 1
ATOM 1866 C C . TYR A 1 268 ? 40.181 -48.881 -1.017 1.00 35.34 268 TYR A C 1
ATOM 1867 O O . TYR A 1 268 ? 40.286 -47.794 -0.439 1.00 32.85 268 TYR A O 1
ATOM 1876 N N . ASN A 1 269 ? 40.567 -49.086 -2.274 1.00 34.03 269 ASN A N 1
ATOM 1877 C CA . ASN A 1 269 ? 41.090 -48.024 -3.132 1.00 37.44 269 ASN A CA 1
ATOM 1878 C C . ASN A 1 269 ? 39.919 -47.345 -3.832 1.00 36.26 269 ASN A C 1
ATOM 1879 O O . ASN A 1 269 ? 39.377 -47.867 -4.806 1.00 45.38 269 ASN A O 1
ATOM 1884 N N . LEU A 1 270 ? 39.513 -46.185 -3.313 1.00 40.34 270 LEU A N 1
ATOM 1885 C CA . LEU A 1 270 ? 38.482 -45.384 -3.964 1.00 41.53 270 LEU A CA 1
ATOM 1886 C C . LEU A 1 270 ? 38.889 -45.044 -5.388 1.00 52.50 270 LEU A C 1
ATOM 1887 O O . LEU A 1 270 ? 38.114 -45.217 -6.337 1.00 49.17 270 LEU A O 1
ATOM 1892 N N . THR A 1 271 ? 40.102 -44.552 -5.544 1.00 43.02 271 THR A N 1
ATOM 1893 C CA . THR A 1 271 ? 40.717 -44.248 -6.829 1.00 43.91 271 THR A CA 1
ATOM 1894 C C . THR A 1 271 ? 42.050 -44.966 -6.825 1.00 46.04 271 THR A C 1
ATOM 1895 O O . THR A 1 271 ? 42.444 -45.558 -5.816 1.00 41.75 271 THR A O 1
ATOM 1899 N N . PRO A 1 272 ? 42.766 -44.966 -7.950 1.00 47.28 272 PRO A N 1
ATOM 1900 C CA . PRO A 1 272 ? 44.129 -45.514 -7.923 1.00 49.13 272 PRO A CA 1
ATOM 1901 C C . PRO A 1 272 ? 45.071 -44.759 -6.991 1.00 45.32 272 PRO A C 1
ATOM 1902 O O . PRO A 1 272 ? 46.130 -45.289 -6.639 1.00 49.29 272 PRO A O 1
ATOM 1906 N N . ALA A 1 273 ? 44.718 -43.550 -6.568 1.00 43.62 273 ALA A N 1
ATOM 1907 C CA . ALA A 1 273 ? 45.589 -42.765 -5.712 1.00 46.59 273 ALA A CA 1
ATOM 1908 C C . ALA A 1 273 ? 45.053 -42.569 -4.300 1.00 40.74 273 ALA A C 1
ATOM 1909 O O . ALA A 1 273 ? 45.767 -42.005 -3.469 1.00 41.49 273 ALA A O 1
ATOM 1911 N N . LEU A 1 274 ? 43.830 -43.013 -3.998 1.00 39.82 274 LEU A N 1
ATOM 1912 C CA . LEU A 1 274 ? 43.219 -42.771 -2.692 1.00 31.97 274 LEU A CA 1
ATOM 1913 C C . LEU A 1 274 ? 42.795 -44.100 -2.081 1.00 40.30 274 LEU A C 1
ATOM 1914 O O . LEU A 1 274 ? 41.848 -44.737 -2.560 1.00 38.61 274 LEU A O 1
ATOM 1919 N N . GLY A 1 275 ? 43.484 -44.514 -1.023 1.00 32.09 275 GLY A N 1
ATOM 1920 C CA . GLY A 1 275 ? 43.106 -45.690 -0.251 1.00 35.31 275 GLY A CA 1
ATOM 1921 C C . GLY A 1 275 ? 42.481 -45.284 1.073 1.00 35.13 275 GLY A C 1
ATOM 1922 O O . GLY A 1 275 ? 42.946 -44.341 1.720 1.00 35.10 275 GLY A O 1
ATOM 1923 N N . LEU A 1 276 ? 41.410 -45.978 1.460 1.00 34.14 276 LEU A N 1
ATOM 1924 C CA . LEU A 1 276 ? 40.898 -45.889 2.822 1.00 32.74 276 LEU A CA 1
ATOM 1925 C C . LEU A 1 276 ? 40.950 -47.250 3.485 1.00 32.58 276 LEU A C 1
ATOM 1926 O O . LEU A 1 276 ? 40.483 -48.244 2.919 1.00 32.13 276 LEU A O 1
ATOM 1931 N N . GLY A 1 277 ? 41.508 -47.284 4.688 1.00 26.77 277 GLY A N 1
ATOM 1932 C CA . GLY A 1 277 ? 41.617 -48.508 5.451 1.00 24.36 277 GLY A CA 1
ATOM 1933 C C . GLY A 1 277 ? 40.902 -48.354 6.775 1.00 27.64 277 GLY A C 1
ATOM 1934 O O . GLY A 1 277 ? 40.849 -47.264 7.346 1.00 25.93 277 GLY A O 1
ATOM 1935 N N . VAL A 1 278 ? 40.336 -49.456 7.251 1.00 25.92 278 VAL A N 1
ATOM 1936 C CA . VAL A 1 278 ? 39.735 -49.533 8.573 1.00 23.09 278 VAL A CA 1
ATOM 1937 C C . VAL A 1 278 ? 40.284 -50.782 9.245 1.00 24.55 278 VAL A C 1
ATOM 1938 O O . VAL A 1 278 ? 40.467 -51.819 8.596 1.00 25.53 278 VAL A O 1
ATOM 1942 N N . ALA A 1 279 ? 40.591 -50.675 10.531 1.00 20.05 279 ALA A N 1
ATOM 1943 C CA . ALA A 1 279 ? 41.030 -51.831 11.291 1.00 25.40 279 ALA A CA 1
ATOM 1944 C C . ALA A 1 279 ? 40.350 -51.807 12.646 1.00 20.94 279 ALA A C 1
ATOM 1945 O O . ALA A 1 279 ? 40.062 -50.741 13.195 1.00 24.89 279 ALA A O 1
ATOM 1947 N N . TYR A 1 280 ? 40.103 -52.994 13.179 1.00 23.14 280 TYR A N 1
ATOM 1948 C CA . TYR A 1 280 ? 39.582 -53.140 14.524 1.00 24.56 280 TYR A CA 1
ATOM 1949 C C . TYR A 1 280 ? 40.367 -54.243 15.208 1.00 24.02 280 TYR A C 1
ATOM 1950 O O . TYR A 1 280 ? 40.631 -55.284 14.600 1.00 23.49 280 TYR A O 1
ATOM 1959 N N . THR A 1 281 ? 40.741 -54.015 16.467 1.00 19.00 281 THR A N 1
ATOM 1960 C CA . THR A 1 281 ? 41.464 -55.009 17.250 1.00 23.57 281 THR A CA 1
ATOM 1961 C C . THR A 1 281 ? 40.874 -55.094 18.651 1.00 24.98 281 THR A C 1
ATOM 1962 O O . THR A 1 281 ? 40.679 -54.068 19.313 1.00 24.83 281 THR A O 1
ATOM 1966 N N . TYR A 1 282 ? 40.610 -56.313 19.100 1.00 21.93 282 TYR A N 1
ATOM 1967 C CA . TYR A 1 282 ? 40.284 -56.590 20.489 1.00 23.99 282 TYR A CA 1
ATOM 1968 C C . TYR A 1 282 ? 41.475 -57.284 21.130 1.00 24.99 282 TYR A C 1
ATOM 1969 O O . TYR A 1 282 ? 42.000 -58.258 20.581 1.00 23.69 282 TYR A O 1
ATOM 1978 N N . THR A 1 283 ? 41.905 -56.770 22.279 1.00 20.33 283 THR A N 1
ATOM 1979 C CA . THR A 1 283 ? 43.042 -57.313 23.010 1.00 22.76 283 THR A CA 1
ATOM 1980 C C . THR A 1 283 ? 42.605 -57.642 24.428 1.00 28.51 283 THR A C 1
ATOM 1981 O O . THR A 1 283 ? 41.945 -56.828 25.078 1.00 26.14 283 THR A O 1
ATOM 1985 N N . ASN A 1 284 ? 42.971 -58.827 24.904 1.00 24.95 284 ASN A N 1
ATOM 1986 C CA . ASN A 1 284 ? 42.574 -59.291 26.227 1.00 29.43 284 ASN A CA 1
ATOM 1987 C C . ASN A 1 284 ? 43.802 -59.854 26.926 1.00 28.68 284 ASN A C 1
ATOM 1988 O O . ASN A 1 284 ? 44.367 -60.856 26.479 1.00 25.53 284 ASN A O 1
ATOM 1993 N N . ALA A 1 285 ? 44.207 -59.216 28.021 1.00 27.33 285 ALA A N 1
ATOM 1994 C CA . ALA A 1 285 ? 45.375 -59.624 28.785 1.00 30.35 285 ALA A CA 1
ATOM 1995 C C . ALA A 1 285 ? 44.933 -60.214 30.117 1.00 34.19 285 ALA A C 1
ATOM 1996 O O . ALA A 1 285 ? 44.014 -59.702 30.766 1.00 32.97 285 ALA A O 1
ATOM 1998 N N . LYS A 1 286 ? 45.579 -61.299 30.517 1.00 31.60 286 LYS A N 1
ATOM 1999 C CA . LYS A 1 286 ? 45.225 -62.001 31.742 1.00 36.87 286 LYS A CA 1
ATOM 2000 C C . LYS A 1 286 ? 46.485 -62.240 32.554 1.00 39.72 286 LYS A C 1
ATOM 2001 O O . LYS A 1 286 ? 47.545 -62.542 31.996 1.00 38.17 286 LYS A O 1
ATOM 2007 N N . ALA A 1 287 ? 46.365 -62.077 33.870 1.00 40.42 287 ALA A N 1
ATOM 2008 C CA . ALA A 1 287 ? 47.473 -62.314 34.787 1.00 38.99 287 ALA A CA 1
ATOM 2009 C C . ALA A 1 287 ? 46.909 -62.567 36.175 1.00 47.30 287 ALA A C 1
ATOM 2010 O O . ALA A 1 287 ? 46.119 -61.758 36.673 1.00 44.72 287 ALA A O 1
ATOM 2012 N N . ASN A 1 288 ? 47.308 -63.687 36.783 1.00 45.17 288 ASN A N 1
ATOM 2013 C CA . ASN A 1 288 ? 46.996 -63.987 38.183 1.00 49.76 288 ASN A CA 1
ATOM 2014 C C . ASN A 1 288 ? 45.499 -63.905 38.471 1.00 44.11 288 ASN A C 1
ATOM 2015 O O . ASN A 1 288 ? 45.075 -63.374 39.497 1.00 43.60 288 ASN A O 1
ATOM 2020 N N . GLY A 1 289 ? 44.690 -64.432 37.552 1.00 43.50 289 GLY A N 1
ATOM 2021 C CA . GLY A 1 289 ? 43.253 -64.482 37.737 1.00 46.45 289 GLY A CA 1
ATOM 2022 C C . GLY A 1 289 ? 42.490 -63.228 37.359 1.00 41.17 289 GLY A C 1
ATOM 2023 O O . GLY A 1 289 ? 41.255 -63.248 37.385 1.00 43.26 289 GLY A O 1
ATOM 2024 N N . GLU A 1 290 ? 43.172 -62.143 37.012 1.00 39.16 290 GLU A N 1
ATOM 2025 C CA . GLU A 1 290 ? 42.529 -60.899 36.624 1.00 40.97 290 GLU A CA 1
ATOM 2026 C C . GLU A 1 290 ? 42.694 -60.672 35.125 1.00 35.45 290 GLU A C 1
ATOM 2027 O O . GLU A 1 290 ? 43.575 -61.240 34.478 1.00 39.00 290 GLU A O 1
ATOM 2033 N N . SER A 1 291 ? 41.842 -59.815 34.577 1.00 30.20 291 SER A N 1
ATOM 2034 C CA . SER A 1 291 ? 41.780 -59.615 33.139 1.00 37.20 291 SER A CA 1
ATOM 2035 C C . SER A 1 291 ? 41.555 -58.144 32.829 1.00 34.01 291 SER A C 1
ATOM 2036 O O . SER A 1 291 ? 40.807 -57.458 33.532 1.00 32.65 291 SER A O 1
ATOM 2039 N N . THR A 1 292 ? 42.233 -57.662 31.791 1.00 27.10 292 THR A N 1
ATOM 2040 C CA . THR A 1 292 ? 42.002 -56.341 31.228 1.00 34.08 292 THR A CA 1
ATOM 2041 C C . THR A 1 292 ? 41.806 -56.501 29.727 1.00 31.35 292 THR A C 1
ATOM 2042 O O . THR A 1 292 ? 42.245 -57.484 29.129 1.00 29.83 292 THR A O 1
ATOM 2046 N N . HIS A 1 293 ? 41.132 -55.537 29.112 1.00 28.29 293 HIS A N 1
ATOM 2047 C CA . HIS A 1 293 ? 40.927 -55.632 27.676 1.00 31.34 293 HIS A CA 1
ATOM 2048 C C . HIS A 1 293 ? 40.874 -54.241 27.066 1.00 27.69 293 HIS A C 1
ATOM 2049 O O . HIS A 1 293 ? 40.605 -53.247 27.747 1.00 27.23 293 HIS A O 1
ATOM 2056 N N . TRP A 1 294 ? 41.140 -54.195 25.760 1.00 27.34 294 TRP A N 1
ATOM 2057 C CA . TRP A 1 294 ? 41.125 -52.974 24.967 1.00 27.85 294 TRP A CA 1
ATOM 2058 C C . TRP A 1 294 ? 40.385 -53.220 23.660 1.00 28.52 294 TRP A C 1
ATOM 2059 O O . TRP A 1 294 ? 40.550 -54.268 23.028 1.00 23.75 294 TRP A O 1
ATOM 2070 N N . ASN A 1 295 ? 39.573 -52.243 23.263 1.00 23.29 295 ASN A N 1
ATOM 2071 C CA . ASN A 1 295 ? 38.961 -52.195 21.942 1.00 23.74 295 ASN A CA 1
ATOM 2072 C C . ASN A 1 295 ? 39.563 -51.019 21.192 1.00 27.67 295 ASN A C 1
ATOM 2073 O O . ASN A 1 295 ? 39.607 -49.900 21.721 1.00 25.01 295 ASN A O 1
ATOM 2078 N N . GLN A 1 296 ? 40.034 -51.276 19.971 1.00 25.30 296 GLN A N 1
ATOM 2079 C CA . GLN A 1 296 ? 40.681 -50.253 19.163 1.00 24.80 296 GLN A CA 1
ATOM 2080 C C . GLN A 1 296 ? 40.152 -50.288 17.740 1.00 24.62 296 GLN A C 1
ATOM 2081 O O . GLN A 1 296 ? 40.093 -51.349 17.112 1.00 25.36 296 GLN A O 1
ATOM 2087 N N . VAL A 1 297 ? 39.798 -49.124 17.227 1.00 23.18 297 VAL A N 1
ATOM 2088 C CA . VAL A 1 297 ? 39.343 -48.984 15.852 1.00 24.08 297 VAL A CA 1
ATOM 2089 C C . VAL A 1 297 ? 40.037 -47.767 15.256 1.00 24.75 297 VAL A C 1
ATOM 2090 O O . VAL A 1 297 ? 40.250 -46.760 15.941 1.00 24.53 297 VAL A O 1
ATOM 2094 N N . GLY A 1 298 ? 40.417 -47.867 13.992 1.00 23.39 298 GLY A N 1
ATOM 2095 C CA . GLY A 1 298 ? 41.075 -46.765 13.319 1.00 24.56 298 GLY A CA 1
ATOM 2096 C C . GLY A 1 298 ? 40.669 -46.700 11.865 1.00 23.00 298 GLY A C 1
ATOM 2097 O O . GLY A 1 298 ? 40.303 -47.707 11.255 1.00 23.59 298 GLY A O 1
ATOM 2098 N N . VAL A 1 299 ? 40.745 -45.491 11.311 1.00 23.98 299 VAL A N 1
ATOM 2099 C CA . VAL A 1 299 ? 40.480 -45.240 9.897 1.00 27.87 299 VAL A CA 1
ATOM 2100 C C . VAL A 1 299 ? 41.600 -44.367 9.347 1.00 25.79 299 VAL A C 1
ATOM 2101 O O . VAL A 1 299 ? 42.042 -43.421 10.007 1.00 28.45 299 VAL A O 1
ATOM 2105 N N . GLN A 1 300 ? 42.067 -44.689 8.146 1.00 21.79 300 GLN A N 1
ATOM 2106 C CA . GLN A 1 300 ? 43.148 -43.953 7.509 1.00 23.35 300 GLN A CA 1
ATOM 2107 C C . GLN A 1 300 ? 42.805 -43.679 6.052 1.00 24.69 300 GLN A C 1
ATOM 2108 O O . GLN A 1 300 ? 42.405 -44.590 5.317 1.00 31.01 300 GLN A O 1
ATOM 2114 N N . ALA A 1 301 ? 42.953 -42.424 5.648 1.00 20.97 301 ALA A N 1
ATOM 2115 C CA . ALA A 1 301 ? 42.859 -42.010 4.257 1.00 28.19 301 ALA A CA 1
ATOM 2116 C C . ALA A 1 301 ? 44.263 -41.666 3.779 1.00 29.83 301 ALA A C 1
ATOM 2117 O O . ALA A 1 301 ? 44.970 -40.886 4.426 1.00 27.69 301 ALA A O 1
ATOM 2119 N N . ASP A 1 302 ? 44.677 -42.276 2.676 1.00 27.48 302 ASP A N 1
ATOM 2120 C CA . ASP A 1 302 ? 46.041 -42.153 2.181 1.00 27.34 302 ASP A CA 1
ATOM 2121 C C . ASP A 1 302 ? 45.979 -41.798 0.706 1.00 30.76 302 ASP A C 1
ATOM 2122 O O . ASP A 1 302 ? 45.344 -42.510 -0.079 1.00 32.53 302 ASP A O 1
ATOM 2127 N N . TYR A 1 303 ? 46.629 -40.696 0.339 1.00 27.99 303 TYR A N 1
ATOM 2128 C CA . TYR A 1 303 ? 46.549 -40.120 -0.997 1.00 29.32 303 TYR A CA 1
ATOM 2129 C C . TYR A 1 303 ? 47.942 -40.057 -1.608 1.00 29.91 303 TYR A C 1
ATOM 2130 O O . TYR A 1 303 ? 48.811 -39.336 -1.105 1.00 30.14 303 TYR A O 1
ATOM 2139 N N . ALA A 1 304 ? 48.148 -40.798 -2.693 1.00 30.09 304 ALA A N 1
ATOM 2140 C CA . ALA A 1 304 ? 49.436 -40.827 -3.374 1.00 33.69 304 ALA A CA 1
ATOM 2141 C C . ALA A 1 304 ? 49.556 -39.645 -4.332 1.00 36.26 304 ALA A C 1
ATOM 2142 O O . ALA A 1 304 ? 48.780 -39.532 -5.284 1.00 36.12 304 ALA A O 1
ATOM 2144 N N . LEU A 1 305 ? 50.528 -38.766 -4.084 1.00 34.89 305 LEU A N 1
ATOM 2145 C CA . LEU A 1 305 ? 50.866 -37.727 -5.050 1.00 32.73 305 LEU A CA 1
ATOM 2146 C C . LEU A 1 305 ? 51.772 -38.236 -6.163 1.00 34.40 305 LEU A C 1
ATOM 2147 O O . LEU A 1 305 ? 51.807 -37.640 -7.245 1.00 35.18 305 LEU A O 1
ATOM 2152 N N . SER A 1 306 ? 52.504 -39.314 -5.914 1.00 32.10 306 SER A N 1
ATOM 2153 C CA . SER A 1 306 ? 53.346 -39.963 -6.907 1.00 29.91 306 SER A CA 1
ATOM 2154 C C . SER A 1 306 ? 53.605 -41.380 -6.413 1.00 34.34 306 SER A C 1
ATOM 2155 O O . SER A 1 306 ? 53.121 -41.782 -5.351 1.00 32.31 306 SER A O 1
ATOM 2158 N N . LYS A 1 307 ? 54.379 -42.139 -7.190 1.00 28.42 307 LYS A N 1
ATOM 2159 C CA . LYS A 1 307 ? 54.801 -43.456 -6.732 1.00 36.97 307 LYS A CA 1
ATOM 2160 C C . LYS A 1 307 ? 55.652 -43.378 -5.471 1.00 38.32 307 LYS A C 1
ATOM 2161 O O . LYS A 1 307 ? 55.731 -44.361 -4.727 1.00 41.41 307 LYS A O 1
ATOM 2167 N N . ARG A 1 308 ? 56.297 -42.236 -5.213 1.00 35.25 308 ARG A N 1
ATOM 2168 C CA . ARG A 1 308 ? 57.202 -42.104 -4.078 1.00 38.04 308 ARG A CA 1
ATOM 2169 C C . ARG A 1 308 ? 56.637 -41.320 -2.902 1.00 31.55 308 ARG A C 1
ATOM 2170 O O . ARG A 1 308 ? 57.146 -41.470 -1.788 1.00 30.45 308 ARG A O 1
ATOM 2178 N N . THR A 1 309 ? 55.607 -40.502 -3.111 1.00 26.70 309 THR A N 1
ATOM 2179 C CA . THR A 1 309 ? 55.155 -39.557 -2.101 1.00 26.61 309 THR A CA 1
ATOM 2180 C C . THR A 1 309 ? 53.666 -39.733 -1.855 1.00 30.61 309 THR A C 1
ATOM 2181 O O . THR A 1 309 ? 52.884 -39.831 -2.807 1.00 29.05 309 THR A O 1
ATOM 2185 N N . ASP A 1 310 ? 53.275 -39.783 -0.582 1.00 24.82 310 ASP A N 1
ATOM 2186 C CA . ASP A 1 310 ? 51.864 -39.797 -0.237 1.00 26.15 310 ASP A CA 1
ATOM 2187 C C . ASP A 1 310 ? 51.645 -38.930 0.992 1.00 25.68 310 ASP A C 1
ATOM 2188 O O . ASP A 1 310 ? 52.543 -38.758 1.817 1.00 29.21 310 ASP A O 1
ATOM 2193 N N . VAL A 1 311 ? 50.443 -38.371 1.091 1.00 27.08 311 VAL A N 1
ATOM 2194 C CA . VAL A 1 311 ? 49.970 -37.686 2.286 1.00 24.63 311 VAL A CA 1
ATOM 2195 C C . VAL A 1 311 ? 48.827 -38.504 2.872 1.00 31.43 311 VAL A C 1
ATOM 2196 O O . VAL A 1 311 ? 48.024 -39.088 2.135 1.00 28.40 311 VAL A O 1
ATOM 2200 N N . TYR A 1 312 ? 48.752 -38.557 4.193 1.00 24.37 312 TYR A N 1
ATOM 2201 C CA . TYR A 1 312 ? 47.762 -39.392 4.843 1.00 24.90 312 TYR A CA 1
ATOM 2202 C C . TYR A 1 312 ? 47.101 -38.618 5.970 1.00 28.70 312 TYR A C 1
ATOM 2203 O O . TYR A 1 312 ? 47.641 -37.633 6.483 1.00 26.58 312 TYR A O 1
ATOM 2212 N N . ALA A 1 313 ? 45.912 -39.084 6.343 1.00 26.06 313 ALA A N 1
ATOM 2213 C CA . ALA A 1 313 ? 45.192 -38.582 7.499 1.00 23.93 313 ALA A CA 1
ATOM 2214 C C . ALA A 1 313 ? 44.490 -39.762 8.149 1.00 25.62 313 ALA A C 1
ATOM 2215 O O . ALA A 1 313 ? 43.915 -40.604 7.452 1.00 27.01 313 ALA A O 1
ATOM 2217 N N . GLN A 1 314 ? 44.546 -39.835 9.478 1.00 24.92 314 GLN A N 1
ATOM 2218 C CA . GLN A 1 314 ? 43.970 -40.977 10.167 1.00 22.92 314 GLN A CA 1
ATOM 2219 C C . GLN A 1 314 ? 43.513 -40.572 11.554 1.00 27.32 314 GLN A C 1
ATOM 2220 O O . GLN A 1 314 ? 43.939 -39.553 12.102 1.00 25.80 314 GLN A O 1
ATOM 2226 N N . ALA A 1 315 ? 42.629 -41.393 12.113 1.00 24.54 315 ALA A N 1
ATOM 2227 C CA . ALA A 1 315 ? 42.176 -41.251 13.485 1.00 20.44 315 ALA A CA 1
ATOM 2228 C C . ALA A 1 315 ? 41.998 -42.641 14.064 1.00 23.91 315 ALA A C 1
ATOM 2229 O O . ALA A 1 315 ? 41.448 -43.529 13.406 1.00 23.65 315 ALA A O 1
ATOM 2231 N N . VAL A 1 316 ? 42.479 -42.824 15.288 1.00 24.62 316 VAL A N 1
ATOM 2232 C CA . VAL A 1 316 ? 42.392 -44.090 15.994 1.00 23.23 316 VAL A CA 1
ATOM 2233 C C . VAL A 1 316 ? 41.733 -43.829 17.340 1.00 27.33 316 VAL A C 1
ATOM 2234 O O . VAL A 1 316 ? 41.973 -42.795 17.970 1.00 25.66 316 VAL A O 1
ATOM 2238 N N . TYR A 1 317 ? 40.890 -44.754 17.773 1.00 29.62 317 TYR A N 1
ATOM 2239 C CA . TYR A 1 317 ? 40.215 -44.627 19.049 1.00 24.16 317 TYR A CA 1
ATOM 2240 C C . TYR A 1 317 ? 40.342 -45.938 19.801 1.00 25.79 317 TYR A C 1
ATOM 2241 O O . TYR A 1 317 ? 40.169 -47.016 19.223 1.00 28.61 317 TYR A O 1
ATOM 2250 N N . GLN A 1 318 ? 40.654 -45.840 21.085 1.00 24.37 318 GLN A N 1
ATOM 2251 C CA . GLN A 1 318 ? 40.833 -47.005 21.932 1.00 30.09 318 GLN A CA 1
ATOM 2252 C C . GLN A 1 318 ? 40.081 -46.810 23.238 1.00 27.20 318 GLN A C 1
ATOM 2253 O O . GLN A 1 318 ? 40.144 -45.738 23.845 1.00 25.77 318 GLN A O 1
ATOM 2259 N N . ARG A 1 319 ? 39.361 -47.847 23.660 1.00 31.14 319 ARG A N 1
ATOM 2260 C CA . ARG A 1 319 ? 38.730 -47.868 24.971 1.00 29.00 319 ARG A CA 1
ATOM 2261 C C . ARG A 1 319 ? 39.179 -49.116 25.714 1.00 26.84 319 ARG A C 1
ATOM 2262 O O . ARG A 1 319 ? 39.148 -50.219 25.160 1.00 25.87 319 ARG A O 1
ATOM 2270 N N . SER A 1 320 ? 39.617 -48.933 26.956 1.00 24.54 320 SER A N 1
ATOM 2271 C CA . SER A 1 320 ? 40.044 -50.027 27.812 1.00 24.65 320 SER A CA 1
ATOM 2272 C C . SER A 1 320 ? 38.923 -50.398 28.768 1.00 28.25 320 SER A C 1
ATOM 2273 O O . SER A 1 320 ? 37.971 -49.641 28.961 1.00 27.83 320 SER A O 1
ATOM 2276 N N . SER A 1 321 ? 39.052 -51.578 29.367 1.00 29.06 321 SER A N 1
ATOM 2277 C CA . SER A 1 321 ? 38.218 -51.937 30.503 1.00 33.19 321 SER A CA 1
ATOM 2278 C C . SER A 1 321 ? 38.396 -50.916 31.626 1.00 34.79 321 SER A C 1
ATOM 2279 O O . SER A 1 321 ? 39.364 -50.145 31.661 1.00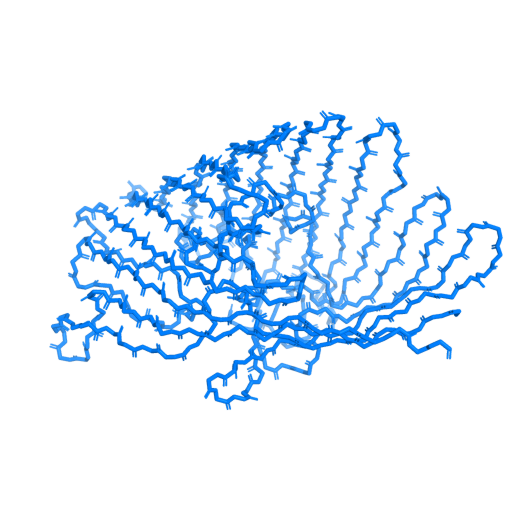 31.34 321 SER A O 1
ATOM 2282 N N . LYS A 1 322 ? 37.447 -50.925 32.565 1.00 35.92 322 LYS A N 1
ATOM 2283 C CA . LYS A 1 322 ? 37.426 -49.908 33.616 1.00 37.42 322 LYS A CA 1
ATOM 2284 C C . LYS A 1 322 ? 38.503 -50.127 34.676 1.00 32.83 322 LYS A C 1
ATOM 2285 O O . LYS A 1 322 ? 38.804 -49.199 35.434 1.00 34.92 322 LYS A O 1
ATOM 2291 N N . ASN A 1 323 ? 39.094 -51.319 34.743 1.00 33.75 323 ASN A N 1
ATOM 2292 C CA . ASN A 1 323 ? 40.237 -51.572 35.610 1.00 30.13 323 ASN A CA 1
ATOM 2293 C C . ASN A 1 323 ? 41.572 -51.252 34.936 1.00 36.22 323 ASN A C 1
ATOM 2294 O O . ASN A 1 323 ? 42.622 -51.656 35.448 1.00 37.41 323 ASN A O 1
ATOM 2299 N N . ALA A 1 324 ? 41.560 -50.546 33.801 1.00 32.81 324 ALA A N 1
ATOM 2300 C CA . ALA A 1 324 ? 42.784 -50.267 33.058 1.00 32.73 324 ALA A CA 1
ATOM 2301 C C . ALA A 1 324 ? 42.695 -48.879 32.431 1.00 29.62 324 ALA A C 1
ATOM 2302 O O . ALA A 1 324 ? 41.723 -48.142 32.623 1.00 33.77 324 ALA A O 1
ATOM 2304 N N . ASN A 1 325 ? 43.719 -48.523 31.668 1.00 28.90 325 ASN A N 1
ATOM 2305 C CA . ASN A 1 325 ? 43.775 -47.239 30.987 1.00 33.40 325 ASN A CA 1
ATOM 2306 C C . ASN A 1 325 ? 44.064 -47.460 29.511 1.00 27.43 325 ASN A C 1
ATOM 2307 O O . ASN A 1 325 ? 44.632 -48.479 29.110 1.00 28.65 325 ASN A O 1
ATOM 2312 N N . ALA A 1 326 ? 43.666 -46.486 28.707 1.00 27.73 326 ALA A N 1
ATOM 2313 C CA . ALA A 1 326 ? 43.915 -46.546 27.277 1.00 28.62 326 ALA A CA 1
ATOM 2314 C C . ALA A 1 326 ? 45.310 -46.025 26.945 1.00 30.35 326 ALA A C 1
ATOM 2315 O O . ALA A 1 326 ? 45.834 -45.114 27.595 1.00 26.07 326 ALA A O 1
ATOM 2317 N N . SER A 1 327 ? 45.917 -46.622 25.923 1.00 30.60 327 SER A N 1
ATOM 2318 C CA . SER A 1 327 ? 47.159 -46.085 25.375 1.00 28.23 327 SER A CA 1
ATOM 2319 C C . SER A 1 327 ? 47.314 -46.613 23.956 1.00 24.59 327 SER A C 1
ATOM 2320 O O . SER A 1 327 ? 47.531 -47.814 23.765 1.00 22.72 327 SER A O 1
ATOM 2323 N N . ILE A 1 328 ? 47.222 -45.725 22.976 1.00 23.70 328 ILE A N 1
ATOM 2324 C CA . ILE A 1 328 ? 47.466 -46.104 21.590 1.00 26.03 328 ILE A CA 1
ATOM 2325 C C . ILE A 1 328 ? 48.968 -46.071 21.338 1.00 28.96 328 ILE A C 1
ATOM 2326 O O . ILE A 1 328 ? 49.637 -45.071 21.632 1.00 22.96 328 ILE A O 1
ATOM 2331 N N . TYR A 1 329 ? 49.510 -47.176 20.830 1.00 25.92 329 TYR A N 1
ATOM 2332 C CA . TYR A 1 329 ? 50.945 -47.249 20.581 1.00 24.94 329 TYR A CA 1
ATOM 2333 C C . TYR A 1 329 ? 51.370 -46.137 19.637 1.00 27.61 329 TYR A C 1
ATOM 2334 O O . TYR A 1 329 ? 50.771 -45.950 18.570 1.00 24.11 329 TYR A O 1
ATOM 2343 N N . ASN A 1 330 ? 52.398 -45.382 20.030 1.00 18.64 330 ASN A N 1
ATOM 2344 C CA . ASN A 1 330 ? 52.860 -44.284 19.189 1.00 22.42 330 ASN A CA 1
ATOM 2345 C C . ASN A 1 330 ? 54.317 -44.436 18.777 1.00 25.14 330 ASN A C 1
ATOM 2346 O O . ASN A 1 330 ? 54.911 -43.475 18.275 1.00 27.70 330 ASN A O 1
ATOM 2351 N N . GLY A 1 331 ? 54.902 -45.619 18.952 1.00 22.46 331 GLY A N 1
ATOM 2352 C CA . GLY A 1 331 ? 56.308 -45.832 18.680 1.00 26.09 331 GLY A CA 1
ATOM 2353 C C . GLY A 1 331 ? 57.197 -45.709 19.895 1.00 28.18 331 GLY A C 1
ATOM 2354 O O . GLY A 1 331 ? 58.374 -46.078 19.824 1.00 35.27 331 GLY A O 1
ATOM 2355 N N . ASP A 1 332 ? 56.663 -45.234 21.014 1.00 29.68 332 ASP A N 1
ATOM 2356 C CA . ASP A 1 332 ? 57.448 -44.931 22.206 1.00 27.22 332 ASP A CA 1
ATOM 2357 C C . ASP A 1 332 ? 56.747 -45.609 23.380 1.00 27.17 332 ASP A C 1
ATOM 2358 O O . ASP A 1 332 ? 55.720 -45.116 23.859 1.00 31.58 332 ASP A O 1
ATOM 2363 N N . LEU A 1 333 ? 57.301 -46.739 23.835 1.00 26.29 333 LEU A N 1
ATOM 2364 C CA . LEU A 1 333 ? 56.737 -47.478 24.960 1.00 28.44 333 LEU A CA 1
ATOM 2365 C C . LEU A 1 333 ? 56.823 -46.710 26.273 1.00 33.48 333 LEU A C 1
ATOM 2366 O O . LEU A 1 333 ? 56.126 -47.060 27.228 1.00 33.40 333 LEU A O 1
ATOM 2371 N N . SER A 1 334 ? 57.663 -45.684 26.360 1.00 27.46 334 SER A N 1
ATOM 2372 C CA . SER A 1 334 ? 57.698 -44.916 27.595 1.00 39.10 334 SER A CA 1
ATOM 2373 C C . SER A 1 334 ? 56.595 -43.866 27.671 1.00 35.89 334 SER A C 1
ATOM 2374 O O . SER A 1 334 ? 56.475 -43.203 28.705 1.00 40.36 334 SER A O 1
ATOM 2377 N N . THR A 1 335 ? 55.795 -43.694 26.618 1.00 31.23 335 THR A N 1
ATOM 2378 C CA . THR A 1 335 ? 54.711 -42.716 26.658 1.00 29.51 335 THR A CA 1
ATOM 2379 C C . THR A 1 335 ? 53.726 -43.088 27.767 1.00 28.59 335 THR A C 1
ATOM 2380 O O . THR A 1 335 ? 53.270 -44.244 27.830 1.00 25.54 335 THR A O 1
ATOM 2384 N N . PRO A 1 336 ? 53.390 -42.169 28.666 1.00 27.88 336 PRO A N 1
ATOM 2385 C CA . PRO A 1 336 ? 52.428 -42.498 29.723 1.00 28.16 336 PRO A CA 1
ATOM 2386 C C . PRO A 1 336 ? 51.045 -42.760 29.153 1.00 27.97 336 PRO A C 1
ATOM 2387 O O . PRO A 1 336 ? 50.671 -42.247 28.093 1.00 22.55 336 PRO A O 1
ATOM 2391 N N . PHE A 1 337 ? 50.285 -43.575 29.881 1.00 26.63 337 PHE A N 1
ATOM 2392 C CA . PHE A 1 337 ? 48.934 -43.918 29.475 1.00 27.82 337 PHE A CA 1
ATOM 2393 C C . PHE A 1 337 ? 48.009 -42.717 29.632 1.00 29.46 337 PHE A C 1
ATOM 2394 O O . PHE A 1 337 ? 48.347 -41.707 30.261 1.00 30.56 337 PHE A O 1
ATOM 2402 N N . SER A 1 338 ? 46.831 -42.834 29.027 1.00 28.10 338 SER A N 1
ATOM 2403 C CA . SER A 1 338 ? 45.734 -41.933 29.336 1.00 27.17 338 SER A CA 1
ATOM 2404 C C . SER A 1 338 ? 45.335 -42.098 30.796 1.00 31.81 338 SER A C 1
ATOM 2405 O O . SER A 1 338 ? 45.498 -43.172 31.387 1.00 27.45 338 SER A O 1
ATOM 2408 N N . THR A 1 339 ? 44.815 -41.016 31.388 1.00 32.38 339 THR A N 1
ATOM 2409 C CA . THR A 1 339 ? 44.289 -41.092 32.749 1.00 35.39 339 THR A CA 1
ATOM 2410 C C . THR A 1 339 ? 42.888 -41.680 32.800 1.00 32.11 339 THR A C 1
ATOM 2411 O O . THR A 1 339 ? 42.388 -41.962 33.892 1.00 36.33 339 THR A O 1
ATOM 2415 N N . SER A 1 340 ? 42.255 -41.870 31.655 1.00 32.43 340 SER A N 1
ATOM 2416 C CA . SER A 1 340 ? 40.912 -42.418 31.548 1.00 32.08 340 SER A CA 1
ATOM 2417 C C . SER A 1 340 ? 40.960 -43.737 30.775 1.00 35.03 340 SER A C 1
ATOM 2418 O O . SER A 1 340 ? 42.031 -44.241 30.422 1.00 34.17 340 SER A O 1
ATOM 2421 N N . ILE A 1 341 ? 39.777 -44.299 30.509 1.00 29.86 341 ILE A N 1
ATOM 2422 C CA . ILE A 1 341 ? 39.676 -45.508 29.696 1.00 28.26 341 ILE A CA 1
ATOM 2423 C C . ILE A 1 341 ? 39.686 -45.203 28.208 1.00 28.36 341 ILE A C 1
ATOM 2424 O O . ILE A 1 341 ? 39.591 -46.132 27.392 1.00 29.75 341 ILE A O 1
ATOM 2429 N N . ASN A 1 342 ? 39.803 -43.930 27.830 1.00 26.37 342 ASN A N 1
ATOM 2430 C CA . ASN A 1 342 ? 39.694 -43.483 26.450 1.00 26.99 342 ASN A CA 1
ATOM 2431 C C . ASN A 1 342 ? 40.974 -42.803 26.002 1.00 30.06 342 ASN A C 1
ATOM 2432 O O . ASN A 1 342 ? 41.653 -42.135 26.788 1.00 28.71 342 ASN A O 1
ATOM 2437 N N . GLN A 1 343 ? 41.279 -42.963 24.719 1.00 26.89 343 GLN A N 1
ATOM 2438 C CA . GLN A 1 343 ? 42.292 -42.147 24.075 1.00 24.37 343 GLN A CA 1
ATOM 2439 C C . GLN A 1 343 ? 41.990 -42.113 22.590 1.00 25.62 343 GLN A C 1
ATOM 2440 O O . GLN A 1 343 ? 41.550 -43.110 22.011 1.00 29.03 343 GLN A O 1
ATOM 2446 N N . THR A 1 344 ? 42.220 -40.955 21.994 1.00 24.48 344 THR A N 1
ATOM 2447 C CA . THR A 1 344 ? 42.104 -40.734 20.567 1.00 30.71 344 THR A CA 1
ATOM 2448 C C . THR A 1 344 ? 43.463 -40.280 20.064 1.00 33.81 344 THR A C 1
ATOM 2449 O O . THR A 1 344 ? 44.144 -39.489 20.729 1.00 29.26 344 THR A O 1
ATOM 2453 N N . ALA A 1 345 ? 43.866 -40.804 18.908 1.00 23.23 345 ALA A N 1
ATOM 2454 C CA . ALA A 1 345 ? 45.065 -40.357 18.218 1.00 26.08 345 ALA A CA 1
ATOM 2455 C C . ALA A 1 345 ? 44.675 -40.011 16.796 1.00 29.55 345 ALA A C 1
ATOM 2456 O O . ALA A 1 345 ? 44.072 -40.835 16.101 1.00 35.27 345 ALA A O 1
ATOM 2458 N N . ALA A 1 346 ? 44.986 -38.789 16.379 1.00 25.06 346 ALA A N 1
ATOM 2459 C CA . ALA A 1 346 ? 44.732 -38.333 15.023 1.00 23.78 346 ALA A CA 1
ATOM 2460 C C . ALA A 1 346 ? 46.026 -37.772 14.457 1.00 29.64 346 ALA A C 1
ATOM 2461 O O . ALA A 1 346 ? 46.757 -37.060 15.153 1.00 25.66 346 ALA A O 1
ATOM 2463 N N . THR A 1 347 ? 46.302 -38.099 13.197 1.00 24.70 347 THR A N 1
ATOM 2464 C CA . THR A 1 347 ? 47.577 -37.791 12.563 1.00 27.07 347 THR A CA 1
ATOM 2465 C C . THR A 1 347 ? 47.327 -37.317 11.143 1.00 25.85 347 THR A C 1
ATOM 2466 O O . THR A 1 347 ? 46.483 -37.872 10.435 1.00 26.54 347 THR A O 1
ATOM 2470 N N . VAL A 1 348 ? 48.061 -36.288 10.737 1.00 23.81 348 VAL A N 1
ATOM 2471 C CA . VAL A 1 348 ? 48.180 -35.891 9.340 1.00 23.46 348 VAL A CA 1
ATOM 2472 C C . VAL A 1 348 ? 49.667 -35.880 9.014 1.00 27.81 348 VAL A C 1
ATOM 2473 O O . VAL A 1 348 ? 50.468 -35.344 9.788 1.00 32.61 348 VAL A O 1
ATOM 2477 N N . GLY A 1 349 ? 50.047 -36.475 7.890 1.00 26.60 349 GLY A N 1
ATOM 2478 C CA . GLY A 1 349 ? 51.471 -36.609 7.675 1.00 21.93 349 GLY A CA 1
ATOM 2479 C C . GLY A 1 349 ? 51.854 -36.764 6.222 1.00 27.00 349 GLY A C 1
ATOM 2480 O O . GLY A 1 349 ? 51.016 -36.811 5.318 1.00 23.04 349 GLY A O 1
ATOM 2481 N N . LEU A 1 350 ? 53.161 -36.852 6.028 1.00 21.64 350 LEU A N 1
ATOM 2482 C CA . LEU A 1 350 ? 53.791 -36.877 4.719 1.00 30.57 350 LEU A CA 1
ATOM 2483 C C . LEU A 1 350 ? 54.797 -38.013 4.715 1.00 25.74 350 LEU A C 1
ATOM 2484 O O . LEU A 1 350 ? 55.586 -38.147 5.656 1.00 29.47 350 LEU A O 1
ATOM 2489 N N . ARG A 1 351 ? 54.766 -38.830 3.671 1.00 25.06 351 ARG A N 1
ATOM 2490 C CA . ARG A 1 351 ? 55.692 -39.945 3.546 1.00 27.58 351 ARG A CA 1
ATOM 2491 C C . ARG A 1 351 ? 56.365 -39.873 2.187 1.00 27.05 351 ARG A C 1
ATOM 2492 O O . ARG A 1 351 ? 55.694 -39.702 1.165 1.00 23.54 351 ARG A O 1
ATOM 2500 N N . HIS A 1 352 ? 57.689 -39.998 2.177 1.00 26.23 352 HIS A N 1
ATOM 2501 C CA . HIS A 1 352 ? 58.450 -39.940 0.942 1.00 25.90 352 HIS A CA 1
ATOM 2502 C C . HIS A 1 352 ? 59.476 -41.056 0.925 1.00 27.34 352 HIS A C 1
ATOM 2503 O O . HIS A 1 352 ? 60.254 -41.202 1.875 1.00 23.82 352 HIS A O 1
ATOM 2510 N N . ARG A 1 353 ? 59.494 -41.816 -0.168 1.00 27.70 353 ARG A N 1
ATOM 2511 C CA . ARG A 1 353 ? 60.439 -42.899 -0.376 1.00 29.61 353 ARG A CA 1
ATOM 2512 C C . ARG A 1 353 ? 61.412 -42.520 -1.483 1.00 33.37 353 ARG A C 1
ATOM 2513 O O . ARG A 1 353 ? 61.014 -41.957 -2.509 1.00 37.83 353 ARG A O 1
ATOM 2521 N N . PHE A 1 354 ? 62.684 -42.836 -1.285 1.00 29.41 354 PHE A N 1
ATOM 2522 C CA . PHE A 1 354 ? 63.681 -42.622 -2.323 1.00 31.97 354 PHE A CA 1
ATOM 2523 C C . PHE A 1 354 ? 64.423 -43.923 -2.597 1.00 34.68 354 PHE A C 1
ATOM 2524 O O . PHE A 1 354 ? 64.326 -44.899 -1.847 1.00 33.35 354 PHE A O 1
ATOM 2532 N N . HIS A 1 355 ? 65.191 -43.912 -3.681 1.00 38.90 355 HIS A N 1
ATOM 2533 C CA . HIS A 1 355 ? 65.686 -45.147 -4.270 1.00 39.56 355 HIS A CA 1
ATOM 2534 C C . HIS A 1 355 ? 66.744 -44.870 -5.326 1.00 43.94 355 HIS A C 1
ATOM 2535 O O . HIS A 1 355 ? 66.473 -44.139 -6.280 1.00 44.66 355 HIS A O 1
ATOM 2542 N N . HIS A 1 356 ? 67.940 -45.443 -5.194 1.00 37.63 356 HIS A N 1
ATOM 2543 C CA . HIS A 1 356 ? 68.916 -45.331 -6.269 1.00 37.91 356 HIS A CA 1
ATOM 2544 C C . HIS A 1 356 ? 69.627 -46.654 -6.505 1.00 43.44 356 HIS A C 1
ATOM 2545 O O . HIS A 1 356 ? 70.218 -47.224 -5.583 1.00 39.05 356 HIS A O 1
ATOM 2552 N N . HIS A 1 357 ? 69.575 -47.119 -7.759 1.00 43.00 357 HIS A N 1
ATOM 2553 C CA . HIS A 1 357 ? 69.983 -48.464 -8.148 1.00 43.25 357 HIS A CA 1
ATOM 2554 C C . HIS A 1 357 ? 71.433 -48.571 -8.597 1.00 45.02 357 HIS A C 1
ATOM 2555 O O . HIS A 1 357 ? 71.933 -49.691 -8.733 1.00 48.86 357 HIS A O 1
ATOM 2562 N N . HIS A 1 358 ? 72.116 -47.451 -8.840 1.00 52.21 358 HIS A N 1
ATOM 2563 C CA . HIS A 1 358 ? 73.541 -47.451 -9.182 1.00 55.64 358 HIS A CA 1
ATOM 2564 C C . HIS A 1 358 ? 73.813 -48.309 -10.422 1.00 55.78 358 HIS A C 1
ATOM 2565 O O . HIS A 1 358 ? 74.443 -49.369 -10.363 1.00 55.83 358 HIS A O 1
ATOM 2572 N N . HIS A 1 359 ? 73.325 -47.815 -11.556 1.00 53.72 359 HIS A N 1
ATOM 2573 C CA . HIS A 1 359 ? 73.495 -48.520 -12.823 1.00 53.94 359 HIS A CA 1
ATOM 2574 C C . HIS A 1 359 ? 74.957 -48.541 -13.274 1.00 50.74 359 HIS A C 1
ATOM 2575 O O . HIS A 1 359 ? 75.684 -47.558 -13.115 1.00 60.54 359 HIS A O 1
#

Sequence (343 aa):
SSVTLYGVLDAGITYQSNVATPSGSGKSLWSVGAGVDQSRFGLRGSEDLGGGLKAIFTLESGFNIGNGRFNNGGGMFNRQAFVGLSSNYGTVTLGRQYDATQDYLSPLSATGTWGGTYFAHPLNNDRRLNTNGDVAVNNTVKFTSANYAGLQFGGTYSFSNNSQFANNRAYSAGASYQFQGLKVGAAYSQANNAGANTTGATDPLQGRSRVYGAGASYAYGPLQGGLLWTQSRLDNLGAPTIRADNYEANVKYNLTPALGLGVAYTYTNAKANGESTHWNQVGVQADYALSKRTDVYAQAVYQRSSKNANASIYNGDLSTPFSTSINQTAATVGLRHRFHHHHH

Radius of gyration: 19.96 Å; Cα contacts (8 Å, |Δi|>4): 1076; chains: 1; bounding box: 42×42×54 Å

Nearest PDB structures (foldseek):
  8jto-assembly1_A  TM=1.003E+00  e=5.500E-75  Burkholderia pseudomallei
  8wv0-assembly1_A  TM=9.964E-01  e=1.449E-61  Burkholderia pseudomallei
  8wv0-assembly1_B  TM=9.959E-01  e=3.794E-61  Burkholderia pseudomallei
  1e54-assembly1_A  TM=8.320E-01  e=2.041E-23  Delftia acidovorans
  3wi5-assembly1_A  TM=7.917E-01  e=7.776E-21  Neisseria meningitidis